Protein AF-A0A8T5IJT6-F1 (afdb_monomer_lite)

Sequence (203 aa):
MLFLGISLVFIASIDFVHLLAYQGINIFSGFDANLPTQLWIAARYLQALSFLVAPIFIIRELKPKLTSLIYFIITSFIFVSIFYLRIFPDAFIVDSGLTQFKIISEYIISIILIGSIVFLWEYKEKFDKIIFYLIISSIIFTIFAELAFTFYVSVFGLSNLVGHFFKIISFYLIYKAIIQIGLMNPYSLLSKKKIKRKKNGFN

pLDDT: mean 86.74, std 12.11, range [41.59, 98.31]

Secondary structure (DSSP, 8-state):
-HHHHHHHHHHHHHHHHHHHTSTTT--STT--THHHHHHHHHHHHHHHHHHHHTTHHHHSPP-HHHHHHHHHHHHHHHHIIIIIS--SPPSEETTTEE-HHHHHHHHHHHHHHHHHHHHHHHTGGGS-HHHHHHHHHHHHHHHHHHHHHHT--STTSHHHHHHHHHHHHHHHHHHHHHHIIIIIHHHHHHHHHHHHHHHHT--

Structure (mmCIF, N/CA/C/O backbone):
data_AF-A0A8T5IJT6-F1
#
_entry.id   AF-A0A8T5IJT6-F1
#
loop_
_atom_site.group_PDB
_atom_site.id
_atom_site.type_symbol
_atom_site.label_atom_id
_atom_site.label_alt_id
_atom_site.label_comp_id
_atom_site.label_asym_id
_atom_site.label_entity_id
_atom_site.label_seq_id
_atom_site.pdbx_PDB_ins_code
_atom_site.Cartn_x
_atom_site.Cartn_y
_atom_site.Cartn_z
_atom_site.occupancy
_atom_site.B_iso_or_equiv
_atom_site.auth_seq_id
_atom_site.auth_comp_id
_atom_site.auth_asym_id
_atom_site.auth_atom_id
_atom_site.pdbx_PDB_model_num
ATOM 1 N N . MET A 1 1 ? -11.507 -1.059 12.336 1.00 74.06 1 MET A N 1
ATOM 2 C CA . MET A 1 1 ? -10.981 -2.307 11.733 1.00 74.06 1 MET A CA 1
ATOM 3 C C . MET A 1 1 ? -11.674 -2.738 10.450 1.00 74.06 1 MET A C 1
ATOM 5 O O . MET A 1 1 ? -10.961 -3.111 9.534 1.00 74.06 1 MET A O 1
ATOM 9 N N . LEU A 1 2 ? -13.007 -2.677 10.332 1.00 87.00 2 LEU A N 1
ATOM 10 C CA . LEU A 1 2 ? -13.693 -3.124 9.107 1.00 87.00 2 LEU A CA 1
ATOM 11 C C . LEU A 1 2 ? -13.198 -2.413 7.831 1.00 87.00 2 LEU A C 1
ATOM 13 O O . LEU A 1 2 ? -13.003 -3.068 6.817 1.00 87.00 2 LEU A O 1
ATOM 17 N N . PHE A 1 3 ? -12.914 -1.107 7.906 1.00 91.38 3 PHE A N 1
ATOM 18 C CA . PHE A 1 3 ? -12.329 -0.342 6.797 1.00 91.38 3 PHE A CA 1
ATOM 19 C C . PHE A 1 3 ? -10.998 -0.939 6.316 1.00 91.38 3 PHE A C 1
ATOM 21 O O . PHE A 1 3 ? -10.859 -1.239 5.135 1.00 91.38 3 PHE A O 1
ATOM 28 N N . LEU A 1 4 ? -10.065 -1.185 7.246 1.00 88.75 4 LEU A N 1
ATOM 29 C CA . LEU A 1 4 ? -8.780 -1.820 6.946 1.00 88.75 4 LEU A CA 1
ATOM 30 C C . LEU A 1 4 ? -8.958 -3.238 6.392 1.00 88.75 4 LEU A C 1
ATOM 32 O O . LEU A 1 4 ? -8.251 -3.634 5.477 1.00 88.75 4 LEU A O 1
ATOM 36 N N . GLY A 1 5 ? -9.925 -3.998 6.913 1.00 89.31 5 GLY A N 1
ATOM 37 C CA . GLY A 1 5 ? -10.252 -5.321 6.382 1.00 89.31 5 GLY A CA 1
ATOM 38 C C . GLY A 1 5 ? -10.670 -5.267 4.912 1.00 89.31 5 GLY A C 1
ATOM 39 O O . GLY A 1 5 ? -10.129 -6.013 4.103 1.00 89.31 5 GLY A O 1
ATOM 40 N N . ILE A 1 6 ? -11.571 -4.344 4.555 1.00 94.00 6 ILE A N 1
ATOM 41 C CA . ILE A 1 6 ? -11.987 -4.128 3.161 1.00 94.00 6 ILE A CA 1
ATOM 42 C C . ILE A 1 6 ? -10.778 -3.730 2.313 1.00 94.00 6 ILE A C 1
ATOM 44 O O . ILE A 1 6 ? -10.517 -4.376 1.304 1.00 94.00 6 ILE A O 1
ATOM 48 N N . SER A 1 7 ? -10.006 -2.721 2.732 1.00 95.00 7 SER A N 1
ATOM 49 C CA . SER A 1 7 ? -8.858 -2.249 1.951 1.00 95.00 7 SER A CA 1
ATOM 50 C C . SER A 1 7 ? -7.828 -3.351 1.703 1.00 95.00 7 SER A C 1
ATOM 52 O O . SER A 1 7 ? -7.316 -3.475 0.594 1.00 95.00 7 SER A O 1
ATOM 54 N N . LEU A 1 8 ? -7.550 -4.182 2.714 1.00 92.56 8 LEU A N 1
ATOM 55 C CA . LEU A 1 8 ? -6.567 -5.262 2.629 1.00 92.56 8 LEU A CA 1
ATOM 56 C C . LEU A 1 8 ? -6.961 -6.345 1.624 1.00 92.56 8 LEU A C 1
ATOM 58 O O . LEU A 1 8 ? -6.070 -6.898 0.994 1.00 92.56 8 LEU A O 1
ATOM 62 N N . VAL A 1 9 ? -8.255 -6.616 1.416 1.00 95.19 9 VAL A N 1
ATOM 63 C CA . VAL A 1 9 ? -8.705 -7.557 0.372 1.00 95.19 9 VAL A CA 1
ATOM 64 C C . VAL A 1 9 ? -8.295 -7.064 -1.017 1.00 95.19 9 VAL A C 1
ATOM 66 O O . VAL A 1 9 ? -7.743 -7.826 -1.808 1.00 95.19 9 VAL A O 1
ATOM 69 N N . PHE A 1 10 ? -8.506 -5.780 -1.305 1.00 97.44 10 PHE A N 1
ATOM 70 C CA . PHE A 1 10 ? -8.143 -5.199 -2.598 1.00 97.44 10 PHE A CA 1
ATOM 71 C C . PHE A 1 10 ? -6.629 -5.068 -2.767 1.00 97.44 10 PHE A C 1
ATOM 73 O O . PHE A 1 10 ? -6.103 -5.412 -3.823 1.00 97.44 10 PHE A O 1
ATOM 80 N N . ILE A 1 11 ? -5.909 -4.657 -1.722 1.00 96.38 11 ILE A N 1
ATOM 81 C CA . ILE A 1 11 ? -4.439 -4.613 -1.736 1.00 96.38 11 ILE A CA 1
ATOM 82 C C . ILE A 1 11 ? -3.872 -6.015 -1.995 1.00 96.38 11 ILE A C 1
ATOM 84 O O . ILE A 1 11 ? -3.047 -6.179 -2.889 1.00 96.38 11 ILE A O 1
ATOM 88 N N . ALA A 1 12 ? -4.376 -7.033 -1.288 1.00 94.44 12 ALA A N 1
ATOM 89 C CA . ALA A 1 12 ? -3.967 -8.422 -1.477 1.00 94.44 12 ALA A CA 1
ATOM 90 C C . ALA A 1 12 ? -4.284 -8.939 -2.886 1.00 94.44 12 ALA A C 1
ATOM 92 O O . ALA A 1 12 ? -3.498 -9.703 -3.436 1.00 94.44 12 ALA A O 1
ATOM 93 N N . SER A 1 13 ? -5.391 -8.503 -3.499 1.00 96.94 13 SER A N 1
ATOM 94 C CA . SER A 1 13 ? -5.706 -8.866 -4.886 1.00 96.94 13 SER A CA 1
ATOM 95 C C . SER A 1 13 ? -4.670 -8.324 -5.879 1.00 96.94 13 SER A C 1
ATOM 97 O O . SER A 1 13 ? -4.249 -9.050 -6.775 1.00 96.94 13 SER A O 1
ATOM 99 N N . ILE A 1 14 ? -4.190 -7.090 -5.684 1.00 97.50 14 ILE A N 1
ATOM 100 C CA . ILE A 1 14 ? -3.138 -6.503 -6.525 1.00 97.50 14 ILE A CA 1
ATOM 101 C C . ILE A 1 14 ? -1.793 -7.181 -6.238 1.00 97.50 14 ILE A C 1
ATOM 103 O O . ILE A 1 14 ? -1.103 -7.553 -7.180 1.00 97.50 14 ILE A O 1
ATOM 107 N N . ASP A 1 15 ? -1.439 -7.399 -4.964 1.00 94.56 15 ASP A N 1
ATOM 108 C CA . ASP A 1 15 ? -0.218 -8.126 -4.572 1.00 94.56 15 ASP A CA 1
ATOM 109 C C . ASP A 1 15 ? -0.202 -9.560 -5.148 1.00 94.56 15 ASP A C 1
ATOM 111 O O . ASP A 1 15 ? 0.853 -10.063 -5.533 1.00 94.56 15 ASP A O 1
ATOM 115 N N . PHE A 1 16 ? -1.362 -10.217 -5.248 1.00 94.69 16 PHE A N 1
ATOM 116 C CA . PHE A 1 16 ? -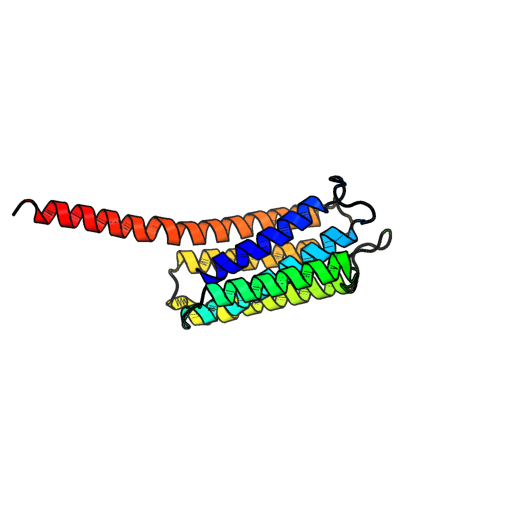1.483 -11.535 -5.871 1.00 94.69 16 PHE A CA 1
ATOM 117 C C . PHE A 1 16 ? -1.209 -11.477 -7.376 1.00 94.69 16 PHE A C 1
ATOM 119 O O . PHE A 1 16 ? -0.417 -12.265 -7.883 1.00 94.69 16 PHE A O 1
ATOM 126 N N . VAL A 1 17 ? -1.791 -10.515 -8.098 1.00 95.56 17 VAL A N 1
ATOM 127 C CA . VAL A 1 17 ? -1.500 -10.336 -9.531 1.00 95.56 17 VAL A CA 1
ATOM 128 C C . VAL A 1 17 ? -0.038 -9.930 -9.752 1.00 95.56 17 VAL A C 1
ATOM 130 O O . VAL A 1 17 ? 0.594 -10.426 -10.680 1.00 95.56 17 VAL A O 1
ATOM 133 N N . HIS A 1 18 ? 0.529 -9.099 -8.873 1.00 93.31 18 HIS A N 1
ATOM 134 C CA . HIS A 1 18 ? 1.955 -8.765 -8.857 1.00 93.31 18 HIS A CA 1
ATOM 135 C C . HIS A 1 18 ? 2.830 -10.018 -8.746 1.00 93.31 18 HIS A C 1
ATOM 137 O O . HIS A 1 18 ? 3.780 -10.155 -9.513 1.00 93.31 18 HIS A O 1
ATOM 143 N N . LEU A 1 19 ? 2.495 -10.942 -7.835 1.00 91.19 19 LEU A N 1
ATOM 144 C CA . LEU A 1 19 ? 3.197 -12.218 -7.701 1.00 91.19 19 LEU A CA 1
ATOM 145 C C . LEU A 1 19 ? 3.158 -12.993 -9.023 1.00 91.19 19 LEU A C 1
ATOM 147 O O . LEU A 1 19 ? 4.203 -13.412 -9.500 1.00 91.19 19 LEU A O 1
ATOM 151 N N . LEU A 1 20 ? 1.979 -13.138 -9.641 1.00 91.38 20 LEU A N 1
ATOM 152 C CA . LEU A 1 20 ? 1.822 -13.846 -10.921 1.00 91.38 20 LEU A CA 1
ATOM 153 C C . LEU A 1 20 ? 2.581 -13.176 -12.079 1.00 91.38 20 LEU A C 1
ATOM 155 O O . LEU A 1 20 ? 2.971 -13.849 -13.032 1.00 91.38 20 LEU A O 1
ATOM 159 N N . ALA A 1 21 ? 2.787 -11.861 -11.995 1.00 89.94 21 ALA A N 1
ATOM 160 C CA . ALA A 1 21 ? 3.558 -11.074 -12.950 1.00 89.94 21 ALA A CA 1
ATOM 161 C C . ALA A 1 21 ? 5.072 -11.087 -12.694 1.00 89.94 21 ALA A C 1
ATOM 163 O O . ALA A 1 21 ? 5.819 -10.512 -13.484 1.00 89.94 21 ALA A O 1
ATOM 164 N N . TYR A 1 22 ? 5.543 -11.712 -11.612 1.00 85.44 22 TYR A N 1
ATOM 165 C CA . TYR A 1 22 ? 6.963 -11.741 -11.287 1.00 85.44 22 TYR A CA 1
ATOM 166 C C . TYR A 1 22 ? 7.769 -12.517 -12.339 1.00 85.44 22 TYR A C 1
ATOM 168 O O . TYR A 1 22 ? 7.334 -13.556 -12.852 1.00 85.44 22 TYR A O 1
ATOM 176 N N . GLN A 1 23 ? 8.971 -12.021 -12.644 1.00 77.50 23 GLN A N 1
ATOM 177 C CA . GLN A 1 23 ? 9.866 -12.670 -13.601 1.00 77.50 23 GLN A CA 1
ATOM 178 C C . GLN A 1 23 ? 10.187 -14.103 -13.155 1.00 77.50 23 GLN A C 1
ATOM 180 O O . GLN A 1 23 ? 10.582 -14.339 -12.015 1.00 77.50 23 GLN A O 1
ATOM 185 N N . GLY A 1 24 ? 10.012 -15.062 -14.066 1.00 77.88 24 GLY A N 1
ATOM 186 C CA . GLY A 1 24 ? 10.212 -16.490 -13.806 1.00 77.88 24 GLY A CA 1
ATOM 187 C C . GLY A 1 24 ? 8.921 -17.303 -13.685 1.00 77.88 24 GLY A C 1
ATOM 188 O O . GLY A 1 24 ? 8.965 -18.506 -13.920 1.00 77.88 24 GLY A O 1
ATOM 189 N N . ILE A 1 25 ? 7.769 -16.676 -13.403 1.00 82.56 25 ILE A N 1
ATOM 190 C CA . ILE A 1 25 ? 6.466 -17.372 -13.428 1.00 82.56 25 ILE A CA 1
ATOM 191 C C . ILE A 1 25 ? 5.886 -17.416 -14.855 1.00 82.56 25 ILE A C 1
ATOM 193 O O . ILE A 1 25 ? 5.220 -18.380 -15.222 1.00 82.56 25 ILE A O 1
ATOM 197 N N . ASN A 1 26 ? 6.193 -16.409 -15.686 1.00 78.88 26 ASN A N 1
ATOM 198 C CA . ASN A 1 26 ? 5.8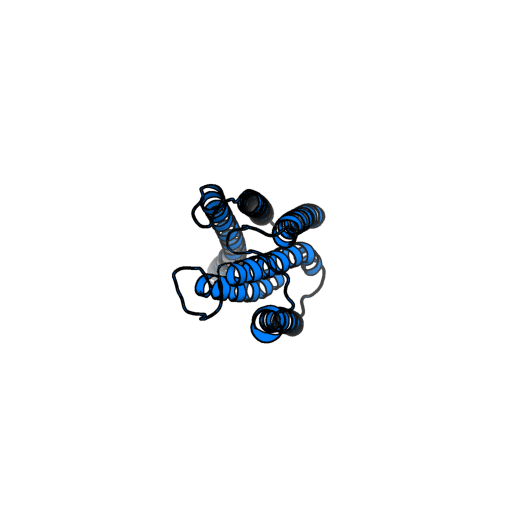76 -16.349 -17.124 1.00 78.88 26 ASN A CA 1
ATOM 199 C C . ASN A 1 26 ? 4.382 -16.530 -17.484 1.00 78.88 26 ASN A C 1
ATOM 201 O O . ASN A 1 26 ? 4.061 -17.043 -18.553 1.00 78.88 26 ASN A O 1
ATOM 205 N N . ILE A 1 27 ? 3.460 -16.079 -16.623 1.00 88.44 27 ILE A N 1
ATOM 206 C CA . ILE A 1 27 ? 2.008 -16.112 -16.902 1.00 88.44 27 ILE A CA 1
ATOM 207 C C . ILE A 1 27 ? 1.592 -15.029 -17.907 1.00 88.44 27 ILE A C 1
ATOM 209 O O . ILE A 1 27 ? 0.743 -15.273 -18.762 1.00 88.44 27 ILE A O 1
ATOM 213 N N . PHE A 1 28 ? 2.177 -13.832 -17.815 1.00 86.69 28 PHE A N 1
ATOM 214 C CA . PHE A 1 28 ? 1.847 -12.707 -18.692 1.00 86.69 28 PHE A CA 1
ATOM 215 C C . PHE A 1 28 ? 2.898 -12.564 -19.798 1.00 86.69 28 PHE A C 1
ATOM 217 O O . PHE A 1 28 ? 4.009 -12.096 -19.560 1.00 86.69 28 PHE A O 1
ATOM 224 N N . SER A 1 29 ? 2.549 -12.964 -21.022 1.00 78.75 29 SER A N 1
ATOM 225 C CA . SER A 1 29 ? 3.422 -12.846 -22.194 1.00 78.75 29 SER A CA 1
ATOM 226 C C . SER A 1 29 ? 3.525 -11.399 -22.685 1.00 78.75 29 SER A C 1
ATOM 228 O O . SER A 1 29 ? 2.509 -10.714 -22.799 1.00 78.75 29 SER A O 1
ATOM 230 N N . GLY A 1 30 ? 4.732 -10.957 -23.047 1.00 77.81 30 GLY A N 1
ATOM 231 C CA . GLY A 1 30 ? 4.972 -9.609 -23.582 1.00 77.81 30 GLY A CA 1
ATOM 232 C C . GLY A 1 30 ? 5.148 -8.521 -22.519 1.00 77.81 30 GLY A C 1
ATOM 233 O O . GLY A 1 30 ? 5.152 -7.343 -22.864 1.00 77.81 30 GLY A O 1
ATOM 234 N N . PHE A 1 31 ? 5.300 -8.911 -21.252 1.00 80.50 31 PHE A N 1
ATOM 235 C CA . PHE A 1 31 ? 5.640 -8.021 -20.147 1.00 80.50 31 PHE A CA 1
ATOM 236 C C . PHE A 1 31 ? 6.985 -8.426 -19.538 1.00 80.50 31 PHE A C 1
ATOM 238 O O . PHE A 1 31 ? 7.302 -9.611 -19.439 1.00 80.50 31 PHE A O 1
ATOM 245 N N . ASP A 1 32 ? 7.775 -7.435 -19.143 1.00 85.25 32 ASP A N 1
ATOM 246 C CA . ASP A 1 32 ? 9.067 -7.596 -18.479 1.00 85.25 32 ASP A CA 1
ATOM 247 C C . ASP A 1 32 ? 8.949 -7.288 -16.968 1.00 85.25 32 ASP A C 1
ATOM 249 O O . ASP A 1 32 ? 7.863 -7.348 -16.387 1.00 85.25 32 ASP A O 1
ATOM 253 N N . ALA A 1 33 ? 10.064 -6.958 -16.303 1.00 87.69 33 ALA A N 1
ATOM 254 C CA . ALA A 1 33 ? 10.078 -6.574 -14.886 1.00 87.69 33 ALA A CA 1
ATOM 255 C C . ALA A 1 33 ? 9.286 -5.286 -14.577 1.00 87.69 33 ALA A C 1
ATOM 257 O O . ALA A 1 33 ? 9.023 -5.003 -13.405 1.00 87.69 33 ALA A O 1
ATOM 258 N N . ASN A 1 34 ? 8.876 -4.508 -15.580 1.00 92.06 34 ASN A N 1
ATOM 259 C CA . ASN A 1 34 ? 8.089 -3.298 -15.385 1.00 92.06 34 ASN A CA 1
ATOM 260 C C . ASN A 1 34 ? 6.697 -3.613 -14.830 1.00 92.06 34 ASN A C 1
ATOM 262 O O . ASN A 1 34 ? 6.296 -3.015 -13.835 1.00 92.06 34 ASN A O 1
ATOM 266 N N . LEU A 1 35 ? 5.998 -4.614 -15.378 1.00 93.62 35 LEU A N 1
ATOM 267 C CA . LEU A 1 35 ? 4.640 -4.972 -14.946 1.00 93.62 35 LEU A CA 1
ATOM 268 C C . LEU A 1 35 ? 4.536 -5.283 -13.439 1.00 93.62 35 LEU A C 1
ATOM 270 O O . LEU A 1 35 ? 3.728 -4.640 -12.756 1.00 93.62 35 LEU A O 1
ATOM 274 N N . PRO A 1 36 ? 5.324 -6.219 -12.867 1.00 92.75 36 PRO A N 1
ATOM 275 C CA . PRO A 1 36 ? 5.274 -6.459 -11.431 1.00 92.75 36 PRO A CA 1
ATOM 276 C C . PRO A 1 36 ? 5.673 -5.200 -10.648 1.00 92.75 36 PRO A C 1
ATOM 278 O O . PRO A 1 36 ? 5.071 -4.917 -9.614 1.00 92.75 36 PRO A O 1
ATOM 281 N N . THR A 1 37 ? 6.607 -4.384 -11.139 1.00 92.00 37 THR A N 1
ATOM 282 C CA . THR A 1 37 ? 7.033 -3.156 -10.445 1.00 92.00 37 THR A CA 1
ATOM 283 C C . THR A 1 37 ? 5.940 -2.070 -10.436 1.00 92.00 37 THR A C 1
ATOM 285 O O . THR A 1 37 ? 5.754 -1.387 -9.424 1.00 92.00 37 THR A O 1
ATOM 288 N N . GLN A 1 38 ? 5.151 -1.944 -11.506 1.00 96.06 38 GLN A N 1
ATOM 289 C CA . GLN A 1 38 ? 3.988 -1.049 -11.575 1.00 96.06 38 GLN A CA 1
ATOM 290 C C . GLN A 1 38 ? 2.877 -1.499 -10.619 1.00 96.06 38 GLN A C 1
ATOM 292 O O . GLN A 1 38 ? 2.379 -0.704 -9.817 1.00 96.06 38 GLN A O 1
ATOM 297 N N . LEU A 1 39 ? 2.536 -2.794 -10.645 1.00 96.31 39 LEU A N 1
ATOM 298 C CA . LEU A 1 39 ? 1.549 -3.389 -9.737 1.00 96.31 39 LEU A CA 1
ATOM 299 C C . LEU A 1 39 ? 1.963 -3.230 -8.271 1.00 96.31 39 LEU A C 1
ATOM 301 O O . LEU A 1 39 ? 1.121 -2.938 -7.421 1.00 96.31 39 LEU A O 1
ATOM 305 N N . TRP A 1 40 ? 3.263 -3.356 -7.983 1.00 94.56 40 TRP A N 1
ATOM 306 C CA . TRP A 1 40 ? 3.814 -3.088 -6.661 1.00 94.56 40 TRP A CA 1
ATOM 307 C C . TRP A 1 40 ? 3.497 -1.663 -6.215 1.00 94.56 40 TRP A C 1
ATOM 309 O O . TRP A 1 40 ? 2.856 -1.480 -5.181 1.00 94.56 40 TRP A O 1
ATOM 319 N N . ILE A 1 41 ? 3.898 -0.652 -6.994 1.00 96.50 41 ILE A N 1
ATOM 320 C CA . ILE A 1 41 ? 3.671 0.755 -6.635 1.00 96.50 41 ILE A CA 1
ATOM 321 C C . ILE A 1 41 ? 2.186 1.051 -6.442 1.00 96.50 41 ILE A C 1
ATOM 323 O O . ILE A 1 41 ? 1.815 1.691 -5.457 1.00 96.50 41 ILE A O 1
ATOM 327 N N . ALA A 1 42 ? 1.327 0.529 -7.317 1.00 97.56 42 ALA A N 1
ATOM 328 C CA . ALA A 1 42 ? -0.112 0.698 -7.185 1.00 97.56 42 ALA A CA 1
ATOM 329 C C . ALA A 1 42 ? -0.653 0.106 -5.868 1.00 97.56 42 ALA A C 1
ATOM 331 O O . ALA A 1 42 ? -1.396 0.777 -5.145 1.00 97.56 42 ALA A O 1
ATOM 332 N N . ALA A 1 43 ? -0.238 -1.115 -5.510 1.00 96.62 43 ALA A N 1
ATOM 333 C CA . ALA A 1 43 ? -0.621 -1.749 -4.249 1.00 96.62 43 ALA A CA 1
ATOM 334 C C . ALA A 1 43 ? -0.125 -0.956 -3.029 1.00 96.62 43 ALA A C 1
ATOM 336 O O . ALA A 1 43 ? -0.875 -0.770 -2.066 1.00 96.62 43 ALA A O 1
ATOM 337 N N . ARG A 1 44 ? 1.117 -0.455 -3.067 1.00 95.94 44 ARG A N 1
ATOM 338 C CA . ARG A 1 44 ? 1.711 0.312 -1.962 1.00 95.94 44 ARG A CA 1
ATOM 339 C C . ARG A 1 44 ? 1.025 1.663 -1.758 1.00 95.94 44 ARG A C 1
ATOM 341 O O . ARG A 1 44 ? 0.723 2.008 -0.617 1.00 95.94 44 ARG A O 1
ATOM 348 N N . TYR A 1 45 ? 0.699 2.393 -2.827 1.00 97.75 45 TYR A N 1
ATOM 349 C CA . TYR A 1 45 ? -0.093 3.624 -2.722 1.00 97.75 45 TYR A CA 1
ATOM 350 C C . TYR A 1 45 ? -1.470 3.361 -2.123 1.00 97.75 45 TYR A C 1
ATOM 352 O O . TYR A 1 45 ? -1.886 4.065 -1.199 1.00 97.75 45 TYR A O 1
ATOM 360 N N . LEU A 1 46 ? -2.162 2.324 -2.608 1.00 97.50 46 LEU A N 1
ATOM 361 C CA . LEU A 1 46 ? -3.464 1.944 -2.074 1.00 97.50 46 LEU A CA 1
ATOM 362 C C . LEU A 1 46 ? -3.363 1.608 -0.580 1.00 97.50 46 LEU A C 1
ATOM 364 O O . LEU A 1 46 ? -4.204 2.048 0.203 1.00 97.50 46 LEU A O 1
ATOM 368 N N . GLN A 1 47 ? -2.312 0.896 -0.162 1.00 95.88 47 GLN A N 1
ATOM 369 C CA . GLN A 1 47 ? -2.052 0.586 1.243 1.00 95.88 47 GLN A CA 1
ATOM 370 C C . GLN A 1 47 ? -1.769 1.834 2.083 1.00 95.88 47 GLN A C 1
ATOM 372 O O . GLN A 1 47 ? -2.413 2.020 3.116 1.00 95.88 47 GLN A O 1
ATOM 377 N N . ALA A 1 48 ? -0.847 2.695 1.655 1.00 96.62 48 ALA A N 1
ATOM 378 C CA . ALA A 1 48 ? -0.449 3.879 2.409 1.00 96.62 48 ALA A CA 1
ATOM 379 C C . ALA A 1 48 ? -1.614 4.860 2.587 1.00 96.62 48 ALA A C 1
ATOM 381 O O . ALA A 1 48 ? -1.877 5.313 3.700 1.00 96.62 48 ALA A O 1
ATOM 382 N N . LEU A 1 49 ? -2.386 5.111 1.526 1.00 97.19 49 LEU A N 1
ATOM 383 C CA . LEU A 1 49 ? -3.587 5.946 1.601 1.00 97.19 49 LEU A CA 1
ATOM 384 C C . LEU A 1 49 ? -4.668 5.317 2.488 1.00 97.19 49 LEU A C 1
ATOM 386 O O . LEU A 1 49 ? -5.332 6.022 3.245 1.00 97.19 49 LEU A O 1
ATOM 390 N N . SER A 1 50 ? -4.823 3.990 2.450 1.00 95.50 50 SER A N 1
ATOM 391 C CA . SER A 1 50 ? -5.749 3.290 3.348 1.00 95.50 50 SER A CA 1
ATOM 392 C C . SER A 1 50 ? -5.333 3.458 4.810 1.00 95.50 50 SER A C 1
ATOM 394 O O . SER A 1 50 ? -6.170 3.756 5.655 1.00 95.50 50 SER A O 1
ATOM 396 N N . PHE A 1 51 ? -4.046 3.326 5.132 1.00 93.06 51 PHE A N 1
ATOM 397 C CA . PHE A 1 51 ? -3.557 3.560 6.493 1.00 93.06 51 PHE A CA 1
ATOM 398 C C . PHE A 1 51 ? -3.734 5.012 6.940 1.00 93.06 51 PHE A C 1
ATOM 400 O O . PHE A 1 51 ? -4.137 5.231 8.081 1.00 93.06 51 PHE A O 1
ATOM 407 N N . LEU A 1 52 ? -3.550 5.982 6.042 1.00 95.38 52 LEU A N 1
ATOM 408 C CA . LEU A 1 52 ? -3.771 7.396 6.342 1.00 95.38 52 LEU A CA 1
ATOM 409 C C . LEU A 1 52 ? -5.247 7.704 6.624 1.00 95.38 52 LEU A C 1
ATOM 411 O O . LEU A 1 52 ? -5.566 8.469 7.528 1.00 95.38 52 LEU A O 1
ATOM 415 N N . VAL A 1 53 ? -6.164 7.106 5.863 1.00 93.69 53 VAL A N 1
ATOM 416 C CA . VAL A 1 53 ? -7.610 7.355 5.983 1.00 93.69 53 VAL A CA 1
ATOM 417 C C . VAL A 1 53 ? -8.247 6.554 7.126 1.00 93.69 53 VAL A C 1
ATOM 419 O O . VAL A 1 53 ? -9.269 6.964 7.681 1.00 93.69 53 VAL A O 1
ATOM 422 N N . ALA A 1 54 ? -7.653 5.426 7.523 1.00 91.06 54 ALA A N 1
ATOM 423 C CA . ALA A 1 54 ? -8.218 4.519 8.520 1.00 91.06 54 ALA A CA 1
ATOM 424 C C . ALA A 1 54 ? -8.649 5.177 9.848 1.00 91.06 54 ALA A C 1
ATOM 426 O O . ALA A 1 54 ? -9.720 4.803 10.343 1.00 91.06 54 ALA A O 1
ATOM 427 N N . PRO A 1 55 ? -7.916 6.154 10.422 1.00 88.69 55 PRO A N 1
ATOM 428 C CA . PRO A 1 55 ? -8.312 6.775 11.681 1.00 88.69 55 PRO A CA 1
ATOM 429 C C . PRO A 1 55 ? -9.623 7.570 11.600 1.00 88.69 55 PRO A C 1
ATOM 431 O O . PRO A 1 55 ? -10.355 7.652 12.585 1.00 88.69 55 PRO A O 1
ATOM 434 N N . ILE A 1 56 ? -10.001 8.076 10.419 1.00 89.50 56 ILE A N 1
ATOM 435 C CA . ILE A 1 56 ? -11.266 8.809 10.217 1.00 89.50 56 ILE A CA 1
ATOM 436 C C . ILE A 1 56 ? -12.472 7.918 10.550 1.00 89.50 56 ILE A C 1
ATOM 438 O O . ILE A 1 56 ? -13.447 8.358 11.167 1.00 89.50 56 ILE A O 1
ATOM 442 N N . PHE A 1 57 ? -12.386 6.636 10.194 1.00 88.19 57 PHE A N 1
ATOM 443 C CA . PHE A 1 57 ? -13.432 5.638 10.427 1.00 88.19 57 PHE A CA 1
ATOM 444 C C . PHE A 1 57 ? -13.422 5.052 11.848 1.00 88.19 57 PHE A C 1
ATOM 446 O O . PHE A 1 57 ? -14.130 4.085 12.122 1.00 88.19 57 PHE A O 1
ATOM 453 N N . ILE A 1 58 ? -12.628 5.622 12.762 1.00 81.62 58 ILE A N 1
ATOM 454 C CA . ILE A 1 58 ? -12.775 5.396 14.208 1.00 81.62 58 ILE A CA 1
ATOM 455 C C . ILE A 1 58 ? -13.940 6.230 14.749 1.00 81.62 58 ILE A C 1
ATOM 457 O O . ILE A 1 58 ? -14.641 5.794 15.657 1.00 81.62 58 ILE A O 1
ATOM 461 N N . ILE A 1 59 ? -14.133 7.438 14.208 1.00 81.38 59 ILE A N 1
ATOM 462 C CA . ILE A 1 59 ? -15.192 8.363 14.637 1.00 81.38 59 ILE A CA 1
ATOM 463 C C . ILE A 1 59 ? -16.410 8.259 13.731 1.00 81.38 59 ILE A C 1
ATOM 465 O O . ILE A 1 59 ? -17.540 8.325 14.205 1.00 81.38 59 ILE A O 1
ATOM 469 N N . ARG A 1 60 ? -16.188 8.137 12.421 1.00 85.62 60 ARG A N 1
ATOM 470 C CA . ARG A 1 60 ? -17.273 8.093 11.446 1.00 85.62 60 ARG A CA 1
ATOM 471 C C . ARG A 1 60 ? -17.772 6.675 11.240 1.00 85.62 60 ARG A C 1
ATOM 473 O O . ARG A 1 60 ? -16.985 5.735 11.146 1.00 85.62 60 ARG A O 1
ATOM 480 N N . GLU A 1 61 ? -19.082 6.549 11.069 1.00 87.38 61 GLU A N 1
ATOM 481 C CA . GLU A 1 61 ? -19.685 5.293 10.645 1.00 87.38 61 GLU A CA 1
ATOM 482 C C . GLU A 1 61 ? -19.198 4.910 9.245 1.00 87.38 61 GLU A C 1
ATOM 484 O O . GLU A 1 61 ? -19.272 5.681 8.283 1.00 87.38 61 GLU A O 1
ATOM 489 N N . LEU A 1 62 ? -18.693 3.687 9.134 1.00 92.31 62 LEU A N 1
ATOM 490 C CA . LEU A 1 62 ? -18.292 3.109 7.864 1.00 92.31 62 LEU A CA 1
ATOM 491 C C . LEU A 1 62 ? -19.526 2.571 7.136 1.00 92.31 62 LEU A C 1
ATOM 493 O O . LEU A 1 62 ? -20.293 1.809 7.716 1.00 92.31 62 LEU A O 1
ATOM 497 N N . LYS A 1 63 ? -19.667 2.884 5.844 1.00 94.69 63 LYS A N 1
ATOM 498 C CA . LYS A 1 63 ? -20.668 2.278 4.951 1.00 94.69 63 LYS A CA 1
ATOM 499 C C . LYS A 1 63 ? -20.010 1.164 4.124 1.00 94.69 63 LYS A C 1
ATOM 501 O O . LYS A 1 63 ? -19.466 1.465 3.062 1.00 94.69 63 LYS A O 1
ATOM 506 N N . PRO A 1 64 ? -20.066 -0.121 4.534 1.00 93.75 64 PRO A N 1
ATOM 507 C CA . PRO A 1 64 ? -19.199 -1.162 3.970 1.00 93.75 64 PRO A CA 1
ATOM 508 C C . PRO A 1 64 ? -19.418 -1.394 2.474 1.00 93.75 64 PRO A C 1
ATOM 510 O O . PRO A 1 64 ? -18.453 -1.581 1.736 1.00 93.75 64 PRO A O 1
ATOM 513 N N . LYS A 1 65 ? -20.677 -1.327 2.013 1.00 95.56 65 LYS A N 1
ATOM 514 C CA . LYS A 1 65 ? -21.034 -1.472 0.592 1.00 95.56 65 LYS A CA 1
ATOM 515 C C . LYS A 1 65 ? -20.420 -0.363 -0.263 1.00 95.56 65 LYS A C 1
ATOM 517 O O . LYS A 1 65 ? -19.805 -0.652 -1.281 1.00 95.56 65 LYS A O 1
ATOM 522 N N . LEU A 1 66 ? -20.550 0.890 0.179 1.00 95.88 66 LEU A N 1
ATOM 523 C CA . LEU A 1 66 ? -20.001 2.041 -0.538 1.00 95.88 66 LEU A CA 1
ATOM 524 C C . LEU A 1 66 ? -18.471 2.009 -0.539 1.00 95.88 66 LEU A C 1
ATOM 526 O O . LEU A 1 66 ? -17.862 2.192 -1.584 1.00 95.88 66 LEU A O 1
ATOM 530 N N . THR A 1 67 ? -17.849 1.724 0.607 1.00 96.12 67 THR A N 1
ATOM 531 C CA . THR A 1 67 ? -16.391 1.580 0.696 1.00 96.12 67 THR A CA 1
ATOM 532 C C . THR A 1 67 ? -15.891 0.487 -0.243 1.00 96.12 67 THR A C 1
ATOM 534 O O . THR A 1 67 ? -14.978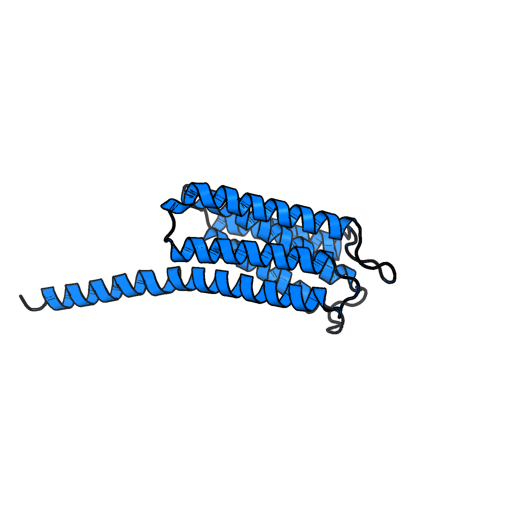 0.735 -1.020 1.00 96.12 67 THR A O 1
ATOM 537 N N . SER A 1 68 ? -16.519 -0.691 -0.237 1.00 96.94 68 SER A N 1
ATOM 538 C CA . SER A 1 68 ? -16.130 -1.796 -1.124 1.00 96.94 68 SER A CA 1
ATOM 539 C C . SER A 1 68 ? -16.295 -1.434 -2.602 1.00 96.94 68 SER A C 1
ATOM 541 O O . SER A 1 68 ? -15.426 -1.764 -3.400 1.00 96.94 68 SER A O 1
ATOM 543 N N . LEU A 1 69 ? -17.363 -0.712 -2.964 1.00 97.88 69 LEU A N 1
ATOM 544 C CA . LEU A 1 69 ? -17.573 -0.223 -4.328 1.00 97.88 69 LEU A CA 1
ATOM 545 C C . LEU A 1 69 ? -16.482 0.769 -4.757 1.00 97.88 69 LEU A C 1
ATOM 547 O O . LEU A 1 69 ? -15.966 0.660 -5.863 1.00 97.88 69 LEU A O 1
ATOM 551 N N . ILE A 1 70 ? -16.096 1.701 -3.880 1.00 97.75 70 ILE A N 1
ATOM 552 C CA . ILE A 1 70 ? -15.016 2.660 -4.154 1.00 97.75 70 ILE A CA 1
ATOM 553 C C . ILE A 1 70 ? -13.696 1.925 -4.404 1.00 97.75 70 ILE A C 1
ATOM 555 O O . ILE A 1 70 ? -13.046 2.177 -5.415 1.00 97.75 70 ILE A O 1
ATOM 559 N N . TYR A 1 71 ? -13.317 0.986 -3.530 1.00 98.00 71 TYR A N 1
ATOM 560 C CA . TYR A 1 71 ? -12.101 0.194 -3.737 1.00 98.00 71 TYR A CA 1
ATOM 561 C C . TYR A 1 71 ? -12.173 -0.644 -5.016 1.00 98.00 71 TYR A C 1
ATOM 563 O O . TYR A 1 71 ? -11.196 -0.693 -5.753 1.00 98.00 71 TYR A O 1
ATOM 571 N N . PHE A 1 72 ? -13.327 -1.239 -5.328 1.00 98.12 72 PHE A N 1
ATOM 572 C CA . PHE A 1 72 ? -13.515 -1.984 -6.571 1.00 98.12 72 PHE A CA 1
ATOM 573 C C . PHE A 1 72 ? -13.295 -1.110 -7.810 1.00 98.12 72 PHE A C 1
ATOM 575 O O . PHE A 1 72 ? -12.582 -1.521 -8.724 1.00 98.12 72 PHE A O 1
ATOM 582 N N . ILE A 1 73 ? -13.852 0.105 -7.829 1.00 98.31 73 ILE A N 1
ATOM 583 C CA . ILE A 1 73 ? -13.664 1.061 -8.929 1.00 98.31 73 ILE A CA 1
ATOM 584 C C . ILE A 1 73 ? -12.188 1.457 -9.047 1.00 98.31 73 ILE A C 1
ATOM 586 O O . ILE A 1 73 ? -11.632 1.396 -10.142 1.00 98.31 73 ILE A O 1
ATOM 590 N N . ILE A 1 74 ? -11.537 1.809 -7.933 1.00 98.06 74 ILE A N 1
ATOM 591 C CA . ILE A 1 74 ? -10.121 2.207 -7.916 1.00 98.06 74 ILE A CA 1
ATOM 592 C C . ILE A 1 74 ? -9.228 1.064 -8.409 1.00 98.06 74 ILE A C 1
ATOM 594 O O . ILE A 1 74 ? -8.406 1.267 -9.297 1.00 98.06 74 ILE A O 1
ATOM 598 N N . THR A 1 75 ? -9.398 -0.146 -7.877 1.00 97.62 75 THR A N 1
ATOM 599 C CA . THR A 1 75 ? -8.606 -1.316 -8.276 1.00 97.62 75 THR A CA 1
ATOM 600 C C . THR A 1 75 ? -8.851 -1.694 -9.737 1.00 97.62 75 THR A C 1
ATOM 602 O O . THR A 1 75 ? -7.899 -1.996 -10.453 1.00 97.62 75 THR A O 1
ATOM 605 N N . SER A 1 76 ? -10.094 -1.609 -10.220 1.00 97.75 76 SER A N 1
ATOM 606 C CA . SER A 1 76 ? -10.404 -1.835 -11.638 1.00 97.75 76 SER A CA 1
ATOM 607 C C . SER A 1 76 ? -9.716 -0.804 -12.530 1.00 97.75 76 SER A C 1
ATOM 609 O O . SER A 1 76 ? -9.115 -1.168 -13.537 1.00 97.75 76 SER A O 1
ATOM 611 N N . PHE A 1 77 ? -9.738 0.473 -12.140 1.00 97.62 77 PHE A N 1
ATOM 612 C CA . PHE A 1 77 ? -9.036 1.535 -12.858 1.00 97.62 77 PHE A CA 1
ATOM 613 C C . PHE A 1 77 ? -7.516 1.319 -12.868 1.00 97.62 77 PHE A C 1
ATOM 615 O O . PHE A 1 77 ? -6.885 1.484 -13.910 1.00 97.62 77 PHE A O 1
ATOM 622 N N . ILE A 1 78 ? -6.928 0.871 -11.753 1.00 97.56 78 ILE A N 1
ATOM 623 C CA . ILE A 1 78 ? -5.510 0.490 -11.685 1.00 97.56 78 ILE A CA 1
ATOM 624 C C . ILE A 1 78 ? -5.208 -0.612 -12.708 1.00 97.56 78 ILE A C 1
ATOM 626 O O . ILE A 1 78 ? -4.304 -0.450 -13.523 1.00 97.56 78 ILE A O 1
ATOM 630 N N . PHE A 1 79 ? -5.987 -1.695 -12.741 1.00 97.25 79 PHE A N 1
ATOM 631 C CA . PHE A 1 79 ? -5.747 -2.773 -13.702 1.00 97.25 79 PHE A CA 1
ATOM 632 C C . PHE A 1 79 ? -5.928 -2.326 -15.154 1.00 97.25 79 PHE A C 1
ATOM 634 O O . PHE A 1 79 ? -5.084 -2.633 -15.992 1.00 97.25 79 PHE A O 1
ATOM 641 N N . VAL A 1 80 ? -6.978 -1.560 -15.456 1.00 96.94 80 VAL A N 1
ATOM 642 C CA . VAL A 1 80 ? -7.206 -1.024 -16.805 1.00 96.94 80 VAL A CA 1
ATOM 643 C C . VAL A 1 80 ? -6.069 -0.089 -17.227 1.00 96.94 80 VAL A C 1
ATOM 645 O O . VAL A 1 80 ? -5.610 -0.173 -18.365 1.00 96.94 80 VAL A O 1
ATOM 648 N N . SER A 1 81 ? -5.577 0.763 -16.323 1.00 96.81 81 SER A N 1
ATOM 649 C CA . SER A 1 81 ? -4.491 1.706 -16.625 1.00 96.81 81 SER A CA 1
ATOM 650 C C . SER A 1 81 ? -3.150 1.019 -16.900 1.00 96.81 81 SER A C 1
ATOM 652 O O . SER A 1 81 ? -2.426 1.468 -17.788 1.00 96.81 81 SER A O 1
ATOM 654 N N . ILE A 1 82 ? -2.850 -0.082 -16.200 1.00 95.12 82 ILE A N 1
ATOM 655 C CA . ILE A 1 82 ? -1.617 -0.868 -16.366 1.00 95.12 82 ILE A CA 1
ATOM 656 C C . ILE A 1 82 ? -1.705 -1.800 -17.585 1.00 95.12 82 ILE A C 1
ATOM 658 O O . ILE A 1 82 ? -0.864 -1.734 -18.476 1.00 95.12 82 ILE A O 1
ATOM 662 N N . PHE A 1 83 ? -2.725 -2.662 -17.657 1.00 93.75 83 PHE A N 1
ATOM 663 C CA . PHE A 1 83 ? -2.770 -3.737 -18.656 1.00 93.75 83 PHE A CA 1
ATOM 664 C C . PHE A 1 83 ? -3.269 -3.283 -20.029 1.00 93.75 83 PHE A C 1
ATOM 666 O O . PHE A 1 83 ? -2.738 -3.724 -21.049 1.00 93.75 83 PHE A O 1
ATOM 673 N N . TYR A 1 84 ? -4.309 -2.444 -20.062 1.00 92.31 84 TYR A N 1
ATOM 674 C CA . TYR A 1 84 ? -5.018 -2.119 -21.301 1.00 92.31 84 TYR A CA 1
ATOM 675 C C . TYR A 1 84 ? -4.604 -0.761 -21.866 1.00 92.31 84 TYR A C 1
ATOM 677 O O . TYR A 1 84 ? -4.163 -0.678 -23.008 1.00 92.31 84 TYR A O 1
ATOM 685 N N . LEU A 1 85 ? -4.711 0.300 -21.062 1.00 93.25 85 LEU A N 1
ATOM 686 C CA . LEU A 1 85 ? -4.410 1.660 -21.516 1.00 93.25 85 LEU A CA 1
ATOM 687 C C . LEU A 1 85 ? -2.906 1.943 -21.587 1.00 93.25 85 LEU A C 1
ATOM 689 O O . LEU A 1 85 ? -2.506 2.820 -22.344 1.00 93.25 85 LEU A O 1
ATOM 693 N N . ARG A 1 86 ? -2.088 1.229 -20.798 1.00 90.62 86 ARG A N 1
ATOM 694 C CA . ARG A 1 86 ? -0.629 1.423 -20.690 1.00 90.62 86 ARG A CA 1
ATOM 695 C C . ARG A 1 86 ? -0.230 2.882 -20.418 1.00 90.62 86 ARG A C 1
ATOM 697 O O . ARG A 1 86 ? 0.781 3.364 -20.912 1.00 90.62 86 ARG A O 1
ATOM 704 N N . ILE A 1 87 ? -1.049 3.585 -19.633 1.00 94.19 87 ILE A N 1
ATOM 705 C CA . ILE A 1 87 ? -0.806 4.978 -19.215 1.00 94.19 87 ILE A CA 1
ATOM 706 C C . ILE A 1 87 ? -0.071 5.063 -17.875 1.00 94.19 87 ILE A C 1
ATOM 708 O O . ILE A 1 87 ? 0.320 6.150 -17.452 1.00 94.19 87 ILE A O 1
ATOM 712 N N . PHE A 1 88 ? 0.061 3.937 -17.168 1.00 93.56 88 PHE A N 1
ATOM 713 C CA . PHE A 1 88 ? 0.798 3.892 -15.914 1.00 93.56 88 PHE A CA 1
ATOM 714 C C . PHE A 1 88 ? 2.292 4.110 -16.205 1.00 93.56 88 PHE A C 1
ATOM 716 O O . PHE A 1 88 ? 2.817 3.434 -17.090 1.00 93.56 88 PHE A O 1
ATOM 723 N N . PRO A 1 89 ? 2.984 5.027 -15.502 1.00 94.44 89 PRO A N 1
ATOM 724 C CA . PRO A 1 89 ? 4.373 5.334 -15.817 1.00 94.44 89 PRO A CA 1
ATOM 725 C C . PRO A 1 89 ? 5.281 4.114 -15.675 1.00 94.44 89 PRO A C 1
ATOM 727 O O . PRO A 1 89 ? 5.063 3.252 -14.816 1.00 94.44 89 PRO A O 1
ATOM 730 N N . ASP A 1 90 ? 6.327 4.055 -16.491 1.00 93.75 90 ASP A N 1
ATOM 731 C CA . ASP A 1 90 ? 7.323 3.000 -16.366 1.00 93.75 90 ASP A CA 1
ATOM 732 C C . ASP A 1 90 ? 7.985 3.081 -14.993 1.00 93.75 90 ASP A C 1
ATOM 734 O O . ASP A 1 90 ? 8.433 4.140 -14.549 1.00 93.75 90 ASP A O 1
ATOM 738 N N . ALA A 1 91 ? 8.008 1.949 -14.301 1.00 92.25 91 ALA A N 1
ATOM 739 C CA . ALA A 1 91 ? 8.603 1.778 -12.985 1.00 92.25 91 ALA A CA 1
ATOM 740 C C . ALA A 1 91 ? 9.955 1.048 -13.058 1.00 92.25 91 ALA A C 1
ATOM 742 O O . ALA A 1 91 ? 10.772 1.158 -12.142 1.00 92.25 91 ALA A O 1
ATOM 743 N N . PHE A 1 92 ? 10.205 0.331 -14.153 1.00 90.12 92 PHE A N 1
ATOM 744 C CA . PHE A 1 92 ? 11.466 -0.335 -14.444 1.00 90.12 92 PHE A CA 1
ATOM 745 C C . PHE A 1 92 ? 11.715 -0.337 -15.954 1.00 90.12 92 PHE A C 1
ATOM 747 O O . PHE A 1 92 ? 10.790 -0.564 -16.728 1.00 90.12 92 PHE A O 1
ATOM 754 N N . ILE A 1 93 ? 12.963 -0.115 -16.361 1.00 90.06 93 ILE A N 1
ATOM 755 C CA . ILE A 1 93 ? 13.406 -0.210 -17.754 1.00 90.06 93 ILE A CA 1
ATOM 756 C C . ILE A 1 93 ? 14.525 -1.248 -17.811 1.00 90.06 93 ILE A C 1
ATOM 758 O O . ILE A 1 93 ? 15.486 -1.178 -17.040 1.00 90.06 93 ILE A O 1
A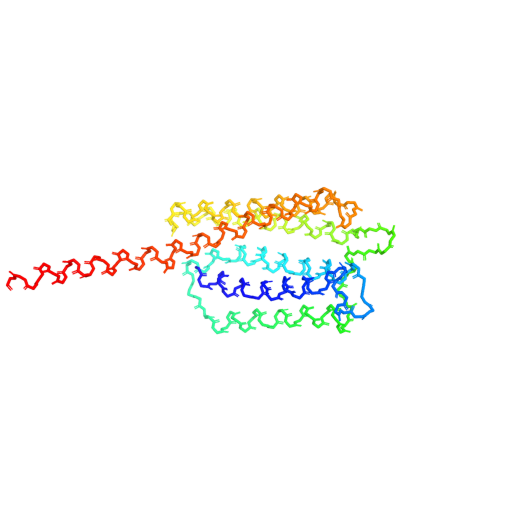TOM 762 N N . VAL A 1 94 ? 14.404 -2.217 -18.721 1.00 83.50 94 VAL A N 1
ATOM 763 C CA . VAL A 1 94 ? 15.431 -3.247 -18.945 1.00 83.50 94 VAL A CA 1
ATOM 764 C C . VAL A 1 94 ? 16.778 -2.573 -19.231 1.00 83.50 94 VAL A C 1
ATOM 766 O O . VAL A 1 94 ? 16.834 -1.537 -19.888 1.00 83.50 94 VAL A O 1
ATOM 769 N N . ASP A 1 95 ? 17.851 -3.104 -18.646 1.00 84.62 95 ASP A N 1
ATOM 770 C CA . ASP A 1 95 ? 19.229 -2.579 -18.690 1.00 84.62 95 ASP A CA 1
ATOM 771 C C . ASP A 1 95 ? 19.480 -1.234 -17.978 1.00 84.62 95 ASP A C 1
ATOM 773 O O . ASP A 1 95 ? 20.614 -0.956 -17.595 1.00 84.62 95 ASP A O 1
ATOM 777 N N . SER A 1 96 ? 18.446 -0.421 -17.732 1.00 84.06 96 SER A N 1
ATOM 778 C CA . SER A 1 96 ? 18.561 0.860 -17.010 1.00 84.06 96 SER A CA 1
ATOM 779 C C . SER A 1 96 ? 18.183 0.771 -15.524 1.00 84.06 96 SER A C 1
ATOM 781 O O . SER A 1 96 ? 18.619 1.602 -14.730 1.00 84.06 96 SER A O 1
ATOM 783 N N . GLY A 1 97 ? 17.398 -0.234 -15.124 1.00 86.50 97 GLY A N 1
ATOM 784 C CA . GLY A 1 97 ? 16.972 -0.439 -13.738 1.00 86.50 97 GLY A CA 1
ATOM 785 C C . GLY A 1 97 ? 15.692 0.320 -13.363 1.00 86.50 97 GLY A C 1
ATOM 786 O O . GLY A 1 97 ? 14.792 0.504 -14.185 1.00 86.50 97 GLY A O 1
ATOM 787 N N . LEU A 1 98 ? 15.578 0.719 -12.090 1.00 87.38 98 LEU A N 1
ATOM 788 C CA . LEU A 1 98 ? 14.412 1.444 -11.567 1.00 87.38 98 LEU A CA 1
ATOM 789 C C . LEU A 1 98 ? 14.326 2.859 -12.151 1.00 87.38 98 LEU A C 1
ATOM 791 O O . LEU A 1 98 ? 15.325 3.570 -12.250 1.00 87.38 98 LEU A O 1
ATOM 795 N N . THR A 1 99 ? 13.114 3.300 -12.483 1.00 92.94 99 THR A N 1
ATOM 796 C CA . THR A 1 99 ? 12.893 4.653 -13.011 1.00 92.94 99 THR A CA 1
ATOM 797 C C . THR A 1 99 ? 12.846 5.700 -11.896 1.00 92.94 99 THR A C 1
ATOM 799 O O . THR A 1 99 ? 12.572 5.403 -10.730 1.00 92.94 99 THR A O 1
ATOM 802 N N . GLN A 1 100 ? 13.032 6.975 -12.257 1.00 92.25 100 GLN A N 1
ATOM 803 C CA . GLN A 1 100 ? 12.842 8.085 -11.314 1.00 92.25 100 GLN A CA 1
ATOM 804 C C . GLN A 1 100 ? 11.421 8.120 -10.744 1.00 92.25 100 GLN A C 1
ATOM 806 O O . GLN A 1 100 ? 11.247 8.408 -9.562 1.00 92.25 100 GLN A O 1
ATOM 811 N N . PHE A 1 101 ? 10.416 7.785 -11.561 1.00 94.31 101 PHE A N 1
ATOM 812 C CA . PHE A 1 101 ? 9.032 7.669 -11.108 1.00 94.31 101 PHE A CA 1
ATOM 813 C C . PHE A 1 101 ? 8.920 6.693 -9.935 1.00 94.31 101 PHE A C 1
ATOM 815 O O . PHE A 1 101 ? 8.395 7.052 -8.884 1.00 94.31 101 PHE A O 1
ATOM 822 N N . LYS A 1 102 ? 9.482 5.490 -10.085 1.00 93.19 102 LYS A N 1
ATOM 823 C CA . LYS A 1 102 ? 9.462 4.454 -9.053 1.00 93.19 102 LYS A CA 1
ATOM 824 C C . LYS A 1 102 ? 10.113 4.927 -7.749 1.00 93.19 102 LYS A C 1
ATOM 826 O O . LYS A 1 102 ? 9.487 4.825 -6.696 1.00 93.19 102 LYS A O 1
ATOM 831 N N . ILE A 1 103 ? 11.317 5.491 -7.834 1.00 91.12 103 ILE A N 1
ATOM 832 C CA . ILE A 1 103 ? 12.078 5.985 -6.674 1.00 91.12 103 ILE A CA 1
ATOM 833 C C . ILE A 1 103 ? 11.306 7.094 -5.942 1.00 91.12 103 ILE A C 1
ATOM 835 O O . ILE A 1 103 ? 11.108 7.032 -4.729 1.00 91.12 103 ILE A O 1
ATOM 839 N N . ILE A 1 104 ? 10.817 8.099 -6.677 1.00 94.25 104 ILE A N 1
ATOM 840 C CA . ILE A 1 104 ? 10.047 9.211 -6.102 1.00 94.25 104 ILE A CA 1
ATOM 841 C C . ILE A 1 104 ? 8.761 8.690 -5.453 1.00 94.25 104 ILE A C 1
ATOM 843 O O . ILE A 1 104 ? 8.401 9.126 -4.357 1.00 94.25 104 ILE A O 1
ATOM 847 N N . SER A 1 105 ? 8.081 7.734 -6.089 1.00 95.25 105 SER A N 1
ATOM 848 C CA . SER A 1 105 ? 6.870 7.136 -5.538 1.00 95.25 105 SER A CA 1
ATOM 849 C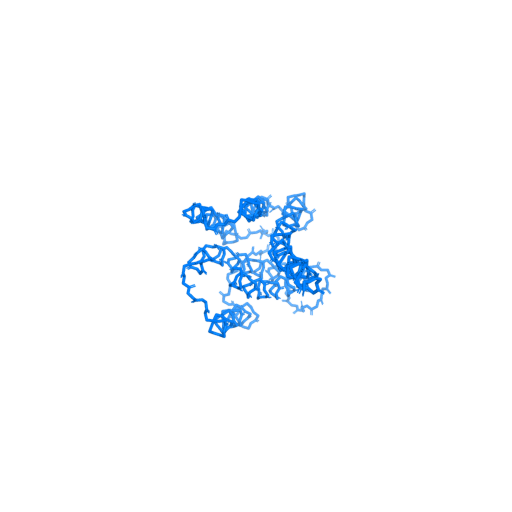 C . SER A 1 105 ? 7.104 6.452 -4.196 1.00 95.25 105 SER A C 1
ATOM 851 O O . SER A 1 105 ? 6.296 6.641 -3.291 1.00 95.25 105 SER A O 1
ATOM 853 N N . GLU A 1 106 ? 8.200 5.714 -4.017 1.00 93.62 106 GLU A N 1
ATOM 854 C CA . GLU A 1 106 ? 8.509 5.059 -2.736 1.00 93.62 106 GLU A CA 1
ATOM 855 C C . GLU A 1 106 ? 8.782 6.061 -1.608 1.00 93.62 106 GLU A C 1
ATOM 857 O O . GLU A 1 106 ? 8.317 5.867 -0.478 1.00 93.62 106 GLU A O 1
ATOM 862 N N . TYR A 1 107 ? 9.442 7.184 -1.908 1.00 93.50 107 TYR A N 1
ATOM 863 C CA . TYR A 1 107 ? 9.588 8.276 -0.943 1.00 93.50 107 TYR A CA 1
ATOM 864 C C . TYR A 1 107 ? 8.241 8.910 -0.586 1.00 93.50 107 TYR A C 1
ATOM 866 O O . TYR A 1 107 ? 7.956 9.119 0.594 1.00 93.50 107 TYR A O 1
ATOM 874 N N . ILE A 1 108 ? 7.375 9.166 -1.572 1.00 96.94 108 ILE A N 1
ATOM 875 C CA . ILE A 1 108 ? 6.026 9.700 -1.327 1.00 96.94 108 ILE A CA 1
ATOM 876 C C . ILE A 1 108 ? 5.204 8.725 -0.472 1.00 96.94 108 ILE A C 1
ATOM 878 O O . ILE A 1 108 ? 4.559 9.143 0.490 1.00 96.94 108 ILE A O 1
ATOM 882 N N . ILE A 1 109 ? 5.244 7.429 -0.786 1.00 97.06 109 ILE A N 1
ATOM 883 C CA . ILE A 1 109 ? 4.580 6.372 -0.012 1.00 97.06 109 ILE A CA 1
ATOM 884 C C . ILE A 1 109 ? 5.088 6.384 1.432 1.00 97.06 109 ILE A C 1
ATOM 886 O O . ILE A 1 109 ? 4.284 6.389 2.365 1.00 97.06 109 ILE A O 1
ATOM 890 N N . SER A 1 110 ? 6.404 6.464 1.630 1.00 95.94 110 SER A N 1
ATOM 891 C CA . SER A 1 110 ? 7.018 6.538 2.959 1.00 95.94 110 SER A CA 1
ATOM 892 C C . SER A 1 110 ? 6.543 7.767 3.741 1.00 95.94 110 SER A C 1
ATOM 894 O O . SER A 1 110 ? 6.187 7.650 4.913 1.00 95.94 110 SER A O 1
ATOM 896 N N . ILE A 1 111 ? 6.441 8.932 3.093 1.00 97.00 111 ILE A N 1
ATOM 897 C CA . ILE A 1 111 ? 5.910 10.162 3.703 1.00 97.00 111 ILE A CA 1
ATOM 898 C C . ILE A 1 111 ? 4.431 10.004 4.088 1.00 97.00 111 ILE A C 1
ATOM 900 O O . ILE A 1 111 ? 4.044 10.386 5.192 1.00 97.00 111 ILE A O 1
ATOM 904 N N . ILE A 1 112 ? 3.600 9.399 3.231 1.00 98.00 112 ILE A N 1
ATOM 905 C CA . ILE A 1 112 ? 2.188 9.119 3.548 1.00 98.00 112 ILE A CA 1
ATOM 906 C C . ILE A 1 112 ? 2.080 8.188 4.764 1.00 98.00 112 ILE A C 1
ATOM 908 O O . ILE A 1 112 ? 1.241 8.404 5.642 1.00 98.00 112 ILE A O 1
ATOM 912 N N . LEU A 1 113 ? 2.930 7.162 4.848 1.00 96.56 113 LEU A N 1
ATOM 913 C CA . LEU A 1 113 ? 2.963 6.236 5.982 1.00 96.56 113 LEU A CA 1
ATOM 914 C C . LEU A 1 113 ? 3.390 6.939 7.279 1.00 96.56 113 LEU A C 1
ATOM 916 O O . LEU A 1 113 ? 2.780 6.710 8.323 1.00 96.56 113 LEU A O 1
ATOM 920 N N . ILE A 1 114 ? 4.361 7.855 7.219 1.00 96.62 114 ILE A N 1
ATOM 921 C CA . ILE A 1 114 ? 4.721 8.715 8.358 1.00 96.62 114 ILE A CA 1
ATOM 922 C C . ILE A 1 114 ? 3.526 9.587 8.767 1.00 96.62 114 ILE A C 1
ATOM 924 O O . ILE A 1 114 ? 3.171 9.632 9.945 1.00 96.62 114 ILE A O 1
ATOM 928 N N . GLY A 1 115 ? 2.839 10.212 7.806 1.00 96.31 115 GLY A N 1
ATOM 929 C CA . GLY A 1 115 ? 1.606 10.962 8.065 1.00 96.31 115 GLY A CA 1
ATOM 930 C C . GLY A 1 115 ? 0.515 10.100 8.710 1.00 96.31 115 GLY A C 1
ATOM 931 O O . GLY A 1 115 ? -0.192 10.555 9.608 1.00 96.31 115 GLY A O 1
ATOM 932 N N . SER A 1 116 ? 0.431 8.824 8.327 1.00 94.81 116 SER A N 1
ATOM 933 C CA . SER A 1 116 ? -0.499 7.853 8.914 1.00 94.81 116 SER A CA 1
ATOM 934 C C . SER A 1 116 ? -0.184 7.579 10.387 1.00 94.81 116 SER A C 1
ATOM 936 O O . SER A 1 116 ? -1.106 7.494 11.194 1.00 94.81 116 SER A O 1
ATOM 938 N N . ILE A 1 117 ? 1.100 7.482 10.756 1.00 95.12 117 ILE A N 1
ATOM 939 C CA . ILE A 1 117 ? 1.543 7.344 12.156 1.00 95.12 117 ILE A CA 1
ATOM 940 C C . ILE A 1 117 ? 1.130 8.568 12.972 1.00 95.12 117 ILE A C 1
ATOM 942 O O . ILE A 1 117 ? 0.530 8.411 14.035 1.00 95.12 117 ILE A O 1
ATOM 946 N N . VAL A 1 118 ? 1.419 9.773 12.468 1.00 94.56 118 VAL A N 1
ATOM 947 C CA . VAL A 1 118 ? 1.066 11.032 13.143 1.00 94.56 118 VAL A CA 1
ATOM 948 C C . VAL A 1 118 ? -0.440 11.101 13.367 1.00 94.56 118 VAL A C 1
ATOM 950 O O . VAL A 1 118 ? -0.896 11.352 14.480 1.00 94.56 118 VAL A O 1
ATOM 953 N N . PHE A 1 119 ? -1.227 10.793 12.338 1.00 92.50 119 PHE A N 1
ATOM 954 C CA . PHE A 1 119 ? -2.676 10.863 12.440 1.00 92.50 119 PHE A CA 1
ATOM 955 C C . PHE A 1 119 ? -3.270 9.773 13.341 1.00 92.50 119 PHE A C 1
ATOM 957 O O . PHE A 1 119 ? -4.219 10.033 14.074 1.00 92.50 119 PHE A O 1
ATOM 964 N N . LEU A 1 120 ? -2.696 8.565 13.357 1.00 91.19 120 LEU A N 1
ATOM 965 C CA . LEU A 1 120 ? -3.068 7.521 14.318 1.00 91.19 120 LEU A CA 1
ATOM 966 C C . LEU A 1 120 ? -2.795 7.944 15.764 1.00 91.19 120 LEU A C 1
ATOM 968 O O . LEU A 1 120 ? -3.559 7.570 16.656 1.00 91.19 120 LEU A O 1
ATOM 972 N N . TRP A 1 121 ? -1.735 8.718 16.000 1.00 92.00 121 TRP A N 1
ATOM 973 C CA . TRP A 1 121 ? -1.336 9.156 17.334 1.00 92.00 121 TRP A CA 1
ATOM 974 C C . TRP A 1 121 ? -2.399 10.019 18.019 1.00 92.00 121 TRP A C 1
ATOM 976 O O . TRP A 1 121 ? -2.635 9.853 19.216 1.00 92.00 121 TRP A O 1
ATOM 986 N N . GLU A 1 122 ? -3.108 10.855 17.256 1.00 90.00 122 GLU A N 1
ATOM 987 C CA . GLU A 1 122 ? -4.241 11.660 17.744 1.00 90.00 122 GLU A CA 1
ATOM 988 C C . GLU A 1 122 ? -5.396 10.799 18.275 1.00 90.00 122 GLU A C 1
ATOM 990 O O . GLU A 1 122 ? -6.156 11.203 19.154 1.00 90.00 122 GLU A O 1
ATOM 995 N N . TYR A 1 123 ? -5.518 9.567 17.777 1.00 86.75 123 TYR A N 1
ATOM 996 C CA . TYR A 1 123 ? -6.566 8.633 18.176 1.00 86.75 123 TYR A CA 1
ATOM 997 C C . TYR A 1 123 ? -6.071 7.520 19.099 1.00 86.75 123 TYR A C 1
ATOM 999 O O . TYR A 1 123 ? -6.842 6.600 19.377 1.00 86.75 123 TYR A O 1
ATOM 1007 N N . LYS A 1 124 ? -4.832 7.587 19.610 1.00 88.19 124 LYS A N 1
ATOM 1008 C CA . LYS A 1 124 ? -4.218 6.516 20.419 1.00 88.19 124 LYS A CA 1
ATOM 1009 C C . LYS A 1 124 ? -5.073 6.083 21.615 1.00 88.19 124 LYS A C 1
ATOM 1011 O O . LYS A 1 124 ? -5.165 4.893 21.891 1.00 88.19 124 LYS A O 1
ATOM 1016 N N . GLU A 1 125 ? -5.762 7.025 22.264 1.00 87.19 125 GLU A N 1
ATOM 1017 C CA . GLU A 1 125 ? -6.606 6.765 23.444 1.00 87.19 125 GLU A CA 1
ATOM 1018 C C . GLU A 1 125 ? -7.874 5.961 23.105 1.00 87.19 125 GLU A C 1
ATOM 1020 O O . GLU A 1 125 ? -8.513 5.390 23.984 1.00 87.19 125 GLU A O 1
ATOM 1025 N N . LYS A 1 126 ? -8.250 5.890 21.820 1.00 84.69 126 LYS A N 1
ATOM 1026 C CA . LYS A 1 126 ? -9.383 5.084 21.339 1.00 84.69 126 LYS A CA 1
ATOM 1027 C C . LYS A 1 126 ? -8.991 3.647 20.997 1.00 84.69 126 LYS A C 1
ATOM 1029 O O . LYS A 1 126 ? -9.869 2.838 20.695 1.00 84.69 126 LYS A O 1
ATOM 1034 N N . PHE A 1 127 ? -7.700 3.327 21.015 1.00 81.75 127 PHE A N 1
ATOM 1035 C CA . PHE A 1 127 ? -7.196 1.987 20.755 1.00 81.75 127 PHE A CA 1
ATOM 1036 C C . PHE A 1 127 ? -6.788 1.290 22.049 1.00 81.75 127 PHE A C 1
ATOM 1038 O O . PHE A 1 127 ? -6.291 1.902 22.990 1.00 81.75 127 PHE A O 1
ATOM 1045 N N . ASP A 1 128 ? -6.922 -0.035 22.063 1.00 85.88 128 ASP A N 1
ATOM 1046 C CA . ASP A 1 128 ? -6.151 -0.840 23.004 1.00 85.88 128 ASP A CA 1
ATOM 1047 C C . ASP A 1 128 ? -4.654 -0.624 22.740 1.00 85.88 128 ASP A C 1
ATOM 1049 O O . ASP A 1 128 ? -4.217 -0.617 21.583 1.00 85.88 128 ASP A O 1
ATOM 1053 N N . LYS A 1 129 ? -3.865 -0.489 23.810 1.00 88.00 129 LYS A N 1
ATOM 1054 C CA . LYS A 1 129 ? -2.425 -0.217 23.717 1.00 88.00 129 LYS A CA 1
ATOM 1055 C C . LYS A 1 129 ? -1.706 -1.246 22.843 1.00 88.00 129 LYS A C 1
ATOM 1057 O O . LYS A 1 129 ? -0.885 -0.867 22.014 1.00 88.00 129 LYS A O 1
ATOM 1062 N N . ILE A 1 130 ? -2.032 -2.534 22.982 1.00 88.88 130 ILE A N 1
ATOM 1063 C CA . ILE A 1 130 ? -1.387 -3.609 22.217 1.00 88.88 130 ILE A CA 1
ATOM 1064 C C . ILE A 1 130 ? -1.715 -3.455 20.731 1.00 88.88 130 ILE A C 1
ATOM 1066 O O . ILE A 1 130 ? -0.821 -3.535 19.892 1.00 88.88 130 ILE A O 1
ATOM 1070 N N . ILE A 1 131 ? -2.981 -3.193 20.399 1.00 88.12 131 ILE A N 1
ATOM 1071 C CA . ILE A 1 131 ? -3.423 -3.005 19.009 1.00 88.12 131 ILE A CA 1
ATOM 1072 C C . ILE A 1 131 ? -2.726 -1.797 18.382 1.00 88.12 131 ILE A C 1
ATOM 1074 O O . ILE A 1 131 ? -2.230 -1.897 17.260 1.00 88.12 131 ILE A O 1
ATOM 1078 N N . PHE A 1 132 ? -2.668 -0.677 19.105 1.00 90.00 132 PHE A N 1
ATOM 1079 C CA . PHE A 1 132 ? -2.009 0.538 18.637 1.00 90.00 132 PHE A CA 1
ATOM 1080 C C . PHE A 1 132 ? -0.539 0.276 18.290 1.00 90.00 132 PHE A C 1
ATOM 1082 O O . PHE A 1 132 ? -0.119 0.552 17.167 1.00 90.00 132 PHE A O 1
ATOM 1089 N N . TYR A 1 133 ? 0.222 -0.336 19.204 1.00 92.69 133 TYR A N 1
ATOM 1090 C CA . TYR A 1 133 ? 1.632 -0.643 18.957 1.00 92.69 133 TYR A CA 1
ATOM 1091 C C . TYR A 1 133 ? 1.830 -1.632 17.805 1.00 92.69 133 TYR A C 1
ATOM 1093 O O . TYR A 1 133 ? 2.735 -1.433 17.004 1.00 92.69 133 TYR A O 1
ATOM 1101 N N . LEU A 1 134 ? 0.971 -2.647 17.652 1.00 92.81 134 LEU A N 1
ATOM 1102 C CA . LEU A 1 134 ? 1.058 -3.572 16.514 1.00 92.81 134 LEU A CA 1
ATOM 1103 C C . LEU A 1 134 ? 0.867 -2.857 15.167 1.00 92.81 134 LEU A C 1
ATOM 1105 O O . LEU A 1 134 ? 1.610 -3.128 14.223 1.00 92.81 134 LEU A O 1
ATOM 1109 N N . ILE A 1 135 ? -0.096 -1.932 15.081 1.00 91.19 135 ILE A N 1
ATOM 1110 C CA . ILE A 1 135 ? -0.350 -1.155 13.859 1.00 91.19 135 ILE A CA 1
ATOM 1111 C C . ILE A 1 135 ? 0.824 -0.213 13.573 1.00 91.19 135 ILE A C 1
ATOM 1113 O O . ILE A 1 135 ? 1.343 -0.219 12.460 1.00 91.19 135 ILE A O 1
ATOM 1117 N N . ILE A 1 136 ? 1.287 0.552 14.567 1.00 94.12 136 ILE A N 1
ATOM 1118 C CA . ILE A 1 136 ? 2.423 1.470 14.398 1.00 94.12 136 ILE A CA 1
ATOM 1119 C C . ILE A 1 136 ? 3.687 0.710 13.986 1.00 94.12 136 ILE A C 1
ATOM 1121 O O . ILE A 1 136 ? 4.349 1.104 13.028 1.00 94.12 136 ILE A O 1
ATOM 1125 N N . SER A 1 137 ? 3.998 -0.412 14.643 1.00 95.06 137 SER A N 1
ATOM 1126 C CA . SER A 1 137 ? 5.142 -1.245 14.271 1.00 95.06 137 SER A CA 1
ATOM 1127 C C . SER A 1 137 ? 5.020 -1.780 12.844 1.00 95.06 137 SER A C 1
ATOM 1129 O O . SER A 1 137 ? 6.002 -1.737 12.110 1.00 95.06 137 SER A O 1
ATOM 1131 N N . SER A 1 138 ? 3.834 -2.222 12.405 1.00 94.31 138 SER A N 1
ATOM 1132 C CA . SER A 1 138 ? 3.629 -2.618 11.004 1.00 94.31 138 SER A CA 1
ATOM 1133 C C . SER A 1 138 ? 3.934 -1.475 10.036 1.00 94.31 138 SER A C 1
ATOM 1135 O O . SER A 1 138 ? 4.626 -1.689 9.039 1.00 94.31 138 SER A O 1
ATOM 1137 N N . ILE A 1 139 ? 3.458 -0.261 10.318 1.00 94.56 139 ILE A N 1
ATOM 1138 C CA . ILE A 1 139 ? 3.702 0.890 9.445 1.00 94.56 139 ILE A CA 1
ATOM 1139 C C . ILE A 1 139 ? 5.203 1.196 9.371 1.00 94.56 139 ILE A C 1
ATOM 1141 O O . ILE A 1 139 ? 5.724 1.368 8.273 1.00 94.56 139 ILE A O 1
ATOM 1145 N N . ILE A 1 140 ? 5.915 1.165 10.503 1.00 96.00 140 ILE A N 1
ATOM 1146 C CA . ILE A 1 140 ? 7.374 1.364 10.555 1.00 96.00 140 ILE A CA 1
ATOM 1147 C C . ILE A 1 140 ? 8.110 0.314 9.714 1.00 96.00 140 ILE A C 1
ATOM 1149 O O . ILE A 1 140 ? 8.939 0.667 8.879 1.00 96.00 140 ILE A O 1
ATOM 1153 N N . PHE A 1 141 ? 7.779 -0.971 9.872 1.00 95.31 141 PHE A N 1
ATOM 1154 C CA . PHE A 1 141 ? 8.375 -2.029 9.051 1.00 95.31 141 PHE A CA 1
ATOM 1155 C C . PHE A 1 141 ? 8.025 -1.881 7.568 1.00 95.31 141 PHE A C 1
ATOM 1157 O O . PHE A 1 141 ? 8.845 -2.202 6.715 1.00 95.31 141 PHE A O 1
ATOM 1164 N N . THR A 1 142 ? 6.843 -1.355 7.243 1.00 93.44 142 THR A N 1
ATOM 1165 C CA . THR A 1 142 ? 6.478 -1.050 5.853 1.00 93.44 142 THR A CA 1
ATOM 1166 C C . THR A 1 142 ? 7.357 0.066 5.292 1.00 93.44 142 THR A C 1
ATOM 1168 O O . THR A 1 142 ? 7.866 -0.083 4.192 1.00 93.44 142 THR A O 1
ATOM 1171 N N . ILE A 1 143 ? 7.611 1.135 6.055 1.00 93.69 143 ILE A N 1
ATOM 1172 C CA . ILE A 1 143 ? 8.525 2.215 5.647 1.00 93.69 143 ILE A CA 1
ATOM 1173 C C . ILE A 1 143 ? 9.934 1.664 5.402 1.00 93.69 143 ILE A C 1
ATOM 1175 O O . ILE A 1 143 ? 10.536 1.957 4.375 1.00 93.69 143 ILE A O 1
ATOM 1179 N N . PHE A 1 144 ? 10.456 0.826 6.303 1.00 93.00 144 PHE A N 1
ATOM 1180 C CA . PHE A 1 144 ? 11.764 0.199 6.094 1.00 93.00 144 PHE A CA 1
ATOM 1181 C C . PHE A 1 144 ? 11.794 -0.728 4.881 1.00 93.00 144 PHE A C 1
ATOM 1183 O O . PHE A 1 144 ? 12.814 -0.783 4.197 1.00 93.00 144 PHE A O 1
ATOM 1190 N N . ALA A 1 145 ? 10.691 -1.422 4.591 1.00 90.25 145 ALA A N 1
ATOM 1191 C CA . ALA A 1 145 ? 10.566 -2.203 3.371 1.00 90.25 145 ALA A CA 1
ATOM 1192 C C . ALA A 1 145 ? 10.664 -1.302 2.129 1.00 90.25 145 ALA A C 1
ATOM 1194 O O . ALA A 1 145 ? 11.514 -1.562 1.286 1.00 90.25 145 ALA A O 1
ATOM 1195 N N . GLU A 1 146 ? 9.873 -0.223 2.047 1.00 89.38 146 GLU A N 1
ATOM 1196 C CA . GLU A 1 146 ? 9.915 0.715 0.910 1.00 89.38 146 GLU A CA 1
ATOM 1197 C C . GLU A 1 146 ? 11.308 1.315 0.720 1.00 89.38 146 GLU A C 1
ATOM 1199 O O . GLU A 1 146 ? 11.842 1.269 -0.381 1.00 89.38 146 GLU A O 1
ATOM 1204 N N . LEU A 1 147 ? 11.945 1.791 1.796 1.00 88.62 147 LEU A N 1
ATOM 1205 C CA . LEU A 1 147 ? 13.300 2.338 1.719 1.00 88.62 147 LEU A CA 1
ATOM 1206 C C . LEU A 1 147 ? 14.314 1.294 1.229 1.00 88.62 147 LEU A C 1
ATOM 1208 O O . LEU A 1 147 ? 15.194 1.618 0.436 1.00 88.62 147 LEU A O 1
ATOM 1212 N N . ALA A 1 148 ? 14.192 0.035 1.663 1.00 85.81 148 ALA A N 1
ATOM 1213 C CA . ALA A 1 148 ? 15.049 -1.044 1.178 1.00 85.81 148 ALA A CA 1
ATOM 1214 C C . ALA A 1 148 ? 14.819 -1.349 -0.316 1.00 85.81 148 ALA A C 1
ATOM 1216 O O . ALA A 1 148 ? 15.787 -1.619 -1.030 1.00 85.81 148 ALA A O 1
ATOM 1217 N N . PHE A 1 149 ? 13.575 -1.261 -0.802 1.00 81.12 149 PHE A N 1
ATOM 1218 C CA . PHE A 1 149 ? 13.254 -1.404 -2.227 1.00 81.12 149 PHE A CA 1
ATOM 1219 C C . PHE A 1 149 ? 13.750 -0.219 -3.070 1.00 81.12 149 PHE A C 1
ATOM 1221 O O . PHE A 1 149 ? 14.119 -0.423 -4.225 1.00 81.12 149 PHE A O 1
ATOM 1228 N N . THR A 1 150 ? 13.879 0.975 -2.486 1.00 78.75 150 THR A N 1
ATOM 1229 C CA . THR A 1 150 ? 14.449 2.149 -3.169 1.00 78.75 150 THR A CA 1
ATOM 1230 C C . THR A 1 150 ? 15.945 2.021 -3.430 1.00 78.75 150 THR A C 1
ATOM 1232 O O . THR A 1 150 ? 16.430 2.431 -4.482 1.00 78.75 150 THR A O 1
ATOM 1235 N N . PHE A 1 151 ? 16.700 1.410 -2.513 1.00 69.88 151 PHE A N 1
ATOM 1236 C CA . PHE A 1 151 ? 18.147 1.194 -2.672 1.00 69.88 151 PHE A CA 1
ATOM 1237 C C . PHE A 1 151 ? 18.492 -0.031 -3.521 1.00 69.88 151 PHE A C 1
ATOM 1239 O O . PHE A 1 151 ? 19.548 -0.653 -3.353 1.00 69.88 151 PHE A O 1
ATOM 1246 N N . TYR A 1 152 ? 17.584 -0.441 -4.395 1.00 64.44 152 TYR A N 1
ATOM 1247 C CA . TYR A 1 152 ? 17.713 -1.701 -5.078 1.00 64.44 152 TYR A CA 1
ATOM 1248 C C . TYR A 1 152 ? 18.346 -1.596 -6.462 1.00 64.44 152 TYR A C 1
ATOM 1250 O O . TYR A 1 152 ? 17.858 -0.883 -7.331 1.00 64.44 152 TYR A O 1
ATOM 1258 N N . VAL A 1 153 ? 19.420 -2.364 -6.673 1.00 58.66 153 VAL A N 1
ATOM 1259 C CA . VAL A 1 153 ? 20.211 -2.334 -7.916 1.00 58.66 153 VAL A CA 1
ATOM 1260 C C . VAL A 1 153 ? 19.829 -3.453 -8.900 1.00 58.66 153 VAL A C 1
ATOM 1262 O O . VAL A 1 153 ? 19.965 -3.269 -10.103 1.00 58.66 153 VAL A O 1
ATOM 1265 N N . SER A 1 154 ? 19.328 -4.611 -8.448 1.00 58.16 154 SER A N 1
ATOM 1266 C CA . SER A 1 154 ? 19.015 -5.748 -9.347 1.00 58.16 154 SER A CA 1
ATOM 1267 C C . SER A 1 154 ? 18.051 -6.745 -8.718 1.00 58.16 154 SER A C 1
ATOM 1269 O O . SER A 1 154 ? 18.364 -7.107 -7.596 1.00 58.16 154 SER A O 1
ATOM 1271 N N . VAL A 1 155 ? 17.049 -7.296 -9.436 1.00 59.12 155 VAL A N 1
ATOM 1272 C CA . VAL A 1 155 ? 15.919 -8.201 -9.011 1.00 59.12 155 VAL A CA 1
ATOM 1273 C C . VAL A 1 155 ? 16.248 -9.435 -8.119 1.00 59.12 155 VAL A C 1
ATOM 1275 O O . VAL A 1 155 ? 15.361 -10.018 -7.490 1.00 59.12 155 VAL A O 1
ATOM 1278 N N . PHE A 1 156 ? 17.528 -9.693 -7.839 1.00 58.69 156 PHE A N 1
ATOM 1279 C CA . PHE A 1 156 ? 17.990 -10.687 -6.853 1.00 58.69 156 PHE A CA 1
ATOM 1280 C C . PHE A 1 156 ? 18.938 -10.151 -5.759 1.00 58.69 156 PHE A C 1
ATOM 1282 O O . PHE A 1 156 ? 19.555 -10.919 -5.029 1.00 58.69 156 PHE A O 1
ATOM 1289 N N . GLY A 1 157 ? 19.073 -8.834 -5.625 1.00 69.81 157 GLY A N 1
ATOM 1290 C CA . GLY A 1 157 ? 19.993 -8.195 -4.683 1.00 69.81 157 GLY A CA 1
ATOM 1291 C C . GLY A 1 157 ? 19.529 -8.250 -3.223 1.00 69.81 157 GLY A C 1
ATOM 1292 O O . GLY A 1 157 ? 18.336 -8.373 -2.928 1.00 69.81 157 GLY A O 1
ATOM 1293 N N . LEU A 1 158 ? 20.485 -8.080 -2.304 1.00 71.12 158 LEU A N 1
ATOM 1294 C CA . LEU A 1 158 ? 20.259 -8.122 -0.854 1.00 71.12 158 LEU A CA 1
ATOM 1295 C C . LEU A 1 158 ? 19.179 -7.136 -0.378 1.00 71.12 158 LEU A C 1
ATOM 1297 O O . LEU A 1 158 ? 18.385 -7.500 0.486 1.00 71.12 158 LEU A O 1
ATOM 1301 N N . SER A 1 159 ? 19.088 -5.932 -0.956 1.00 74.00 159 SER A N 1
ATOM 1302 C CA . SER A 1 159 ? 18.092 -4.933 -0.533 1.00 74.00 159 SER A CA 1
ATOM 1303 C C . SER A 1 159 ? 16.646 -5.396 -0.766 1.00 74.00 159 SER A C 1
ATOM 1305 O O . SER A 1 159 ? 15.787 -5.140 0.070 1.00 74.00 159 SER A O 1
ATOM 1307 N N . ASN A 1 160 ? 16.375 -6.163 -1.829 1.00 77.25 160 ASN A N 1
ATOM 1308 C CA . ASN A 1 160 ? 15.042 -6.732 -2.080 1.00 77.25 160 ASN A CA 1
ATOM 1309 C C . ASN A 1 160 ? 14.716 -7.867 -1.119 1.00 77.25 160 ASN A C 1
ATOM 1311 O O . ASN A 1 160 ? 13.599 -7.944 -0.618 1.00 77.25 160 ASN A O 1
ATOM 1315 N N . LEU A 1 161 ? 15.700 -8.710 -0.794 1.00 82.12 161 LEU A N 1
ATOM 1316 C CA . LEU A 1 161 ? 15.519 -9.742 0.222 1.00 82.12 161 LEU A CA 1
ATOM 1317 C C . LEU A 1 161 ? 15.180 -9.112 1.583 1.00 82.12 161 LEU A C 1
ATOM 1319 O O . LEU A 1 161 ? 14.201 -9.499 2.220 1.00 82.12 161 LEU A O 1
ATOM 1323 N N . VAL A 1 162 ? 15.951 -8.105 2.002 1.00 86.12 162 VAL A N 1
ATOM 1324 C CA . VAL A 1 162 ? 15.714 -7.351 3.243 1.00 86.12 162 VAL A CA 1
ATOM 1325 C C . VAL A 1 162 ? 14.348 -6.658 3.216 1.00 86.12 162 VAL A C 1
ATOM 1327 O O . VAL A 1 162 ? 13.589 -6.766 4.181 1.00 86.12 162 VAL A O 1
ATOM 1330 N N . GLY A 1 163 ? 13.988 -6.019 2.099 1.00 86.19 163 GLY A N 1
ATOM 1331 C CA . GLY A 1 163 ? 12.674 -5.405 1.910 1.00 86.19 163 GLY A CA 1
ATOM 1332 C C . GLY A 1 163 ? 11.531 -6.413 2.049 1.00 86.19 163 GLY A C 1
ATOM 1333 O O . GLY A 1 163 ? 10.550 -6.157 2.751 1.00 86.19 163 GLY A O 1
ATOM 1334 N N . HIS A 1 164 ? 11.673 -7.608 1.470 1.00 87.88 164 HIS A N 1
ATOM 1335 C CA . HIS A 1 164 ? 10.697 -8.685 1.623 1.00 87.88 164 HIS A CA 1
ATOM 1336 C C . HIS A 1 164 ? 10.592 -9.183 3.068 1.00 87.88 164 HIS A C 1
ATOM 1338 O O . HIS A 1 164 ? 9.474 -9.383 3.549 1.00 87.88 164 HIS A O 1
ATOM 1344 N N . PHE A 1 165 ? 11.705 -9.320 3.795 1.00 90.88 165 PHE A N 1
ATOM 1345 C CA . PHE A 1 165 ? 11.669 -9.658 5.221 1.00 90.88 165 PHE A CA 1
ATOM 1346 C C . PHE A 1 165 ? 10.902 -8.613 6.037 1.00 90.88 165 PHE A C 1
ATOM 1348 O O . PHE A 1 165 ? 10.014 -8.971 6.814 1.00 90.88 165 PHE A O 1
ATOM 1355 N N . PHE A 1 166 ? 11.169 -7.322 5.822 1.00 91.75 166 PHE A N 1
ATOM 1356 C CA . PHE A 1 166 ? 10.416 -6.253 6.478 1.00 91.75 166 PHE A CA 1
ATOM 1357 C C . PHE A 1 166 ? 8.926 -6.275 6.108 1.00 91.75 166 PHE A C 1
ATOM 1359 O O . PHE A 1 166 ? 8.074 -6.129 6.990 1.00 91.75 166 PHE A O 1
ATOM 1366 N N . LYS A 1 167 ? 8.586 -6.551 4.842 1.00 89.12 167 LYS A N 1
ATOM 1367 C CA . LYS A 1 167 ? 7.193 -6.713 4.391 1.00 89.12 167 LYS A CA 1
ATOM 1368 C C . LYS A 1 167 ? 6.490 -7.876 5.098 1.00 89.12 167 LYS A C 1
ATOM 1370 O O . LYS A 1 167 ? 5.355 -7.711 5.545 1.00 89.12 167 LYS A O 1
ATOM 1375 N N . ILE A 1 168 ? 7.154 -9.023 5.259 1.00 91.56 168 ILE A N 1
ATOM 1376 C CA . ILE A 1 168 ? 6.601 -10.183 5.979 1.00 91.56 168 ILE A CA 1
ATOM 1377 C C . ILE A 1 168 ? 6.312 -9.823 7.439 1.00 91.56 168 ILE A C 1
ATOM 1379 O O . ILE A 1 168 ? 5.214 -10.092 7.931 1.00 91.56 168 ILE A O 1
ATOM 1383 N N . ILE A 1 169 ? 7.261 -9.171 8.118 1.00 93.62 169 ILE A N 1
ATOM 1384 C CA . ILE A 1 169 ? 7.082 -8.733 9.509 1.00 93.62 169 ILE A CA 1
ATOM 1385 C C . ILE A 1 169 ? 5.900 -7.762 9.610 1.00 93.62 169 ILE A C 1
ATOM 1387 O O . ILE A 1 169 ? 5.042 -7.926 10.478 1.00 93.62 169 ILE A O 1
ATOM 1391 N N . SER A 1 170 ? 5.809 -6.789 8.700 1.00 92.00 170 SER A N 1
ATOM 1392 C CA . SER A 1 170 ? 4.697 -5.838 8.665 1.00 92.00 170 SER A CA 1
ATOM 1393 C C . SER A 1 170 ? 3.338 -6.537 8.547 1.00 92.00 170 SER A C 1
ATOM 1395 O O . SER A 1 170 ? 2.445 -6.293 9.365 1.00 92.00 170 SER A O 1
ATOM 1397 N N . PHE A 1 171 ? 3.178 -7.453 7.588 1.00 88.88 171 PHE A N 1
ATOM 1398 C CA . PHE A 1 171 ? 1.917 -8.175 7.414 1.00 88.88 171 PHE A CA 1
ATOM 1399 C C . PHE A 1 171 ? 1.576 -9.070 8.600 1.00 88.88 171 PHE A C 1
ATOM 1401 O O . PHE A 1 171 ? 0.414 -9.126 9.006 1.00 88.88 171 PHE A O 1
ATOM 1408 N N . TYR A 1 172 ? 2.573 -9.724 9.195 1.00 92.88 172 TYR A N 1
ATOM 1409 C CA . TYR A 1 172 ? 2.375 -10.524 10.398 1.00 92.88 172 TYR A CA 1
ATOM 1410 C C . TYR A 1 172 ? 1.834 -9.683 11.564 1.00 92.88 172 TYR A C 1
ATOM 1412 O O . TYR A 1 172 ? 0.919 -10.113 12.270 1.00 92.88 172 TYR A O 1
ATOM 1420 N N . LEU A 1 173 ? 2.341 -8.462 11.748 1.00 93.56 173 LEU A N 1
ATOM 1421 C CA . LEU A 1 173 ? 1.878 -7.555 12.799 1.00 93.56 173 LEU A CA 1
ATOM 1422 C C . LEU A 1 173 ? 0.429 -7.092 12.575 1.00 93.56 173 LEU A C 1
ATOM 1424 O O . LEU A 1 173 ? -0.359 -7.098 13.524 1.00 93.56 173 LEU A O 1
ATOM 1428 N N . ILE A 1 174 ? 0.043 -6.771 11.333 1.00 89.94 174 ILE A N 1
ATOM 1429 C CA . ILE A 1 174 ? -1.357 -6.456 10.987 1.00 89.94 174 ILE A CA 1
ATOM 1430 C C . ILE A 1 174 ? -2.262 -7.660 11.224 1.00 89.94 174 ILE A C 1
ATOM 1432 O O . ILE A 1 174 ? -3.312 -7.524 11.852 1.00 89.94 174 ILE A O 1
ATOM 1436 N N . TYR A 1 175 ? -1.849 -8.844 10.771 1.00 88.62 175 TYR A N 1
ATOM 1437 C CA . TYR A 1 175 ? -2.576 -10.086 11.014 1.00 88.62 175 TYR A CA 1
ATOM 1438 C C . TYR A 1 175 ? -2.794 -10.309 12.516 1.00 88.62 175 TYR A C 1
ATOM 1440 O O . TYR A 1 175 ? -3.925 -10.522 12.955 1.00 88.62 175 TYR A O 1
ATOM 1448 N N . LYS A 1 176 ? -1.741 -10.157 13.327 1.00 90.50 176 LYS A N 1
ATOM 1449 C CA . LYS A 1 176 ? -1.822 -10.271 14.786 1.00 90.50 176 LYS A CA 1
ATOM 1450 C C . LYS A 1 176 ? -2.790 -9.247 15.387 1.00 90.50 176 LYS A C 1
ATOM 1452 O O . LYS A 1 176 ? -3.583 -9.614 16.250 1.00 90.50 176 LYS A O 1
ATOM 1457 N N . ALA A 1 177 ? -2.783 -7.998 14.913 1.00 88.19 177 ALA A N 1
ATOM 1458 C CA . ALA A 1 177 ? -3.719 -6.966 15.365 1.00 88.19 177 ALA A CA 1
ATOM 1459 C C . ALA A 1 177 ? -5.182 -7.315 15.031 1.00 88.19 177 ALA A C 1
ATOM 1461 O O . ALA A 1 177 ? -6.070 -7.142 15.867 1.00 88.19 177 ALA A O 1
ATOM 1462 N N . ILE A 1 178 ? -5.440 -7.844 13.831 1.00 84.94 178 ILE A N 1
ATOM 1463 C CA . ILE A 1 178 ? -6.777 -8.281 13.405 1.00 84.94 178 ILE A CA 1
ATOM 1464 C C . ILE A 1 178 ? -7.255 -9.459 14.259 1.00 84.94 178 ILE A C 1
ATOM 1466 O O . ILE A 1 178 ? -8.380 -9.435 14.757 1.00 84.94 178 ILE A O 1
ATOM 1470 N N . ILE A 1 179 ? -6.400 -10.460 14.477 1.00 84.56 179 ILE A N 1
ATOM 1471 C CA . ILE A 1 179 ? -6.717 -11.645 15.281 1.00 84.56 179 ILE A CA 1
ATOM 1472 C C . ILE A 1 179 ? -6.989 -11.285 16.746 1.00 84.56 179 ILE A C 1
ATOM 1474 O O . ILE A 1 179 ? -7.973 -11.760 17.319 1.00 84.56 179 ILE A O 1
ATOM 1478 N N . GLN A 1 180 ? -6.180 -10.402 17.337 1.00 82.81 180 GLN A N 1
ATOM 1479 C CA . GLN A 1 180 ? -6.382 -9.907 18.701 1.00 82.81 180 GLN A CA 1
ATOM 1480 C C . GLN A 1 180 ? -7.797 -9.328 18.882 1.00 82.81 180 GLN A C 1
ATOM 1482 O O . GLN A 1 180 ? -8.468 -9.589 19.880 1.00 82.81 180 GLN A O 1
ATOM 1487 N N . ILE A 1 181 ? -8.288 -8.583 17.892 1.00 76.94 181 ILE A N 1
ATOM 1488 C CA . ILE A 1 181 ? -9.618 -7.959 17.928 1.00 76.94 181 ILE A CA 1
ATOM 1489 C C . ILE A 1 181 ? -10.722 -8.968 17.631 1.00 76.94 181 ILE A C 1
ATOM 1491 O O . ILE A 1 181 ? -11.737 -8.992 18.326 1.00 76.94 181 ILE A O 1
ATOM 1495 N N . GLY A 1 182 ? -10.537 -9.772 16.585 1.00 69.50 182 GLY A N 1
ATOM 1496 C CA . GLY A 1 182 ? -11.560 -10.669 16.056 1.00 69.50 182 GLY A CA 1
ATOM 1497 C C . GLY A 1 182 ? -11.802 -11.907 16.913 1.00 69.50 182 GLY A C 1
ATOM 1498 O O . GLY A 1 182 ? -12.918 -12.415 16.925 1.00 69.50 182 GLY A O 1
ATOM 1499 N N . LEU A 1 183 ? -10.793 -12.384 17.649 1.00 67.81 183 LEU A N 1
ATOM 1500 C CA . LEU A 1 183 ? -10.900 -13.601 18.457 1.00 67.81 183 LEU A CA 1
ATOM 1501 C C . LEU A 1 183 ? -10.889 -13.309 19.961 1.00 67.81 183 LEU A C 1
ATOM 1503 O O . LEU A 1 183 ? -11.798 -13.744 20.665 1.00 67.81 183 LEU A O 1
ATOM 1507 N N . MET A 1 184 ? -9.931 -12.545 20.490 1.00 60.50 184 MET A N 1
ATOM 1508 C CA . MET A 1 184 ? -9.778 -12.450 21.953 1.00 60.50 184 MET A CA 1
ATOM 1509 C C . MET A 1 184 ? -10.873 -11.620 22.640 1.00 60.50 184 MET A C 1
ATOM 1511 O O . MET A 1 184 ? -11.360 -12.011 23.705 1.00 60.50 184 MET A O 1
ATOM 1515 N N . ASN A 1 185 ? -11.341 -10.535 22.018 1.00 59.03 185 ASN A N 1
ATOM 1516 C CA . ASN A 1 185 ? -12.431 -9.731 22.579 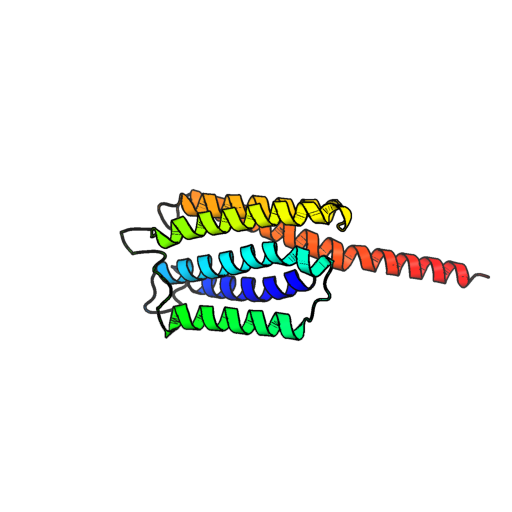1.00 59.03 185 ASN A CA 1
ATOM 1517 C C . ASN A 1 185 ? -13.776 -10.482 22.651 1.00 59.03 185 ASN A C 1
ATOM 1519 O O . ASN A 1 185 ? -14.351 -10.535 23.743 1.00 59.03 185 ASN A O 1
ATOM 1523 N N . PRO A 1 186 ? -14.284 -11.130 21.583 1.00 59.19 186 PRO A N 1
ATOM 1524 C CA . PRO A 1 186 ? -15.543 -11.869 21.673 1.00 59.19 186 PRO A CA 1
ATOM 1525 C C . PRO A 1 186 ? -15.445 -13.142 22.526 1.00 59.19 186 PRO A C 1
ATOM 1527 O O . PRO A 1 186 ? -16.397 -13.439 23.250 1.00 59.19 186 PRO A O 1
ATOM 1530 N N . TYR A 1 187 ? -14.314 -13.866 22.534 1.00 55.66 187 TYR A N 1
ATOM 1531 C CA . TYR A 1 187 ? -14.152 -15.041 23.407 1.00 55.66 187 TYR A CA 1
ATOM 1532 C C . TYR A 1 187 ? -14.222 -14.674 24.891 1.00 55.66 187 TYR A C 1
ATOM 1534 O O . TYR A 1 187 ? -14.874 -15.380 25.662 1.00 55.66 187 TYR A O 1
ATOM 1542 N N . SER A 1 188 ? -13.623 -13.548 25.291 1.00 58.16 188 SER A N 1
ATOM 1543 C CA . SER A 1 188 ? -13.716 -13.057 26.671 1.00 58.16 188 SER A CA 1
ATOM 1544 C C . SER A 1 188 ? -15.154 -12.685 27.068 1.00 58.16 188 SER A C 1
ATOM 1546 O O . SER A 1 188 ? -15.560 -12.875 28.215 1.00 58.16 188 SER A O 1
ATOM 1548 N N . LEU A 1 189 ? -15.960 -12.203 26.116 1.00 59.38 189 LEU A N 1
ATOM 1549 C CA . LEU A 1 189 ? -17.370 -11.877 26.333 1.00 59.38 189 LEU A CA 1
ATOM 1550 C C . LEU A 1 189 ? -18.243 -13.137 26.402 1.00 59.38 189 LEU A C 1
ATOM 1552 O O . LEU A 1 189 ? -19.136 -13.217 27.248 1.00 59.38 189 LEU A O 1
ATOM 1556 N N . LEU A 1 190 ? -17.975 -14.141 25.563 1.00 61.47 190 LEU A N 1
ATOM 1557 C CA . LEU A 1 190 ? -18.680 -15.426 25.572 1.00 61.47 190 LEU A CA 1
ATOM 1558 C C . LEU A 1 190 ? -18.355 -16.256 26.820 1.00 61.47 190 LEU A C 1
ATOM 1560 O O . LEU A 1 190 ? -19.267 -16.842 27.409 1.00 61.47 190 LEU A O 1
ATOM 1564 N N . SER A 1 191 ? -17.097 -16.272 27.269 1.00 61.31 191 SER A N 1
ATOM 1565 C CA . SER A 1 191 ? -16.702 -16.938 28.515 1.00 61.31 191 SER A CA 1
ATOM 1566 C C . SER A 1 191 ? -17.330 -16.252 29.731 1.00 61.31 191 SER A C 1
ATOM 1568 O O . SER A 1 191 ? -17.948 -16.927 30.556 1.00 61.31 191 SER A O 1
ATOM 1570 N N . LYS A 1 192 ? -17.317 -14.911 29.790 1.00 60.97 192 LYS A N 1
ATOM 1571 C CA . LYS A 1 192 ? -18.030 -14.137 30.824 1.00 60.97 192 LYS A CA 1
ATOM 1572 C C . LYS A 1 192 ? -19.540 -14.400 30.813 1.00 60.97 192 LYS A C 1
ATOM 1574 O O . LYS A 1 192 ? -20.122 -14.606 31.878 1.00 60.97 192 LYS A O 1
ATOM 1579 N N . LYS A 1 193 ? -20.186 -14.465 29.638 1.00 63.88 193 LYS A N 1
ATOM 1580 C CA . LYS A 1 193 ? -21.615 -14.826 29.517 1.00 63.88 193 LYS A CA 1
ATOM 1581 C C . LYS A 1 193 ? -21.895 -16.245 30.015 1.00 63.88 193 LYS A C 1
ATOM 1583 O O . LYS A 1 193 ? -22.872 -16.435 30.737 1.00 63.88 193 LYS A O 1
ATOM 1588 N N . LYS A 1 194 ? -21.053 -17.230 29.673 1.00 58.59 194 LYS A N 1
ATOM 1589 C CA . LYS A 1 194 ? -21.193 -18.618 30.152 1.00 58.59 194 LYS A CA 1
ATOM 1590 C C . LYS A 1 194 ? -21.038 -18.719 31.671 1.00 58.59 194 LYS A C 1
ATOM 1592 O O . LYS A 1 194 ? -21.860 -19.369 32.307 1.00 58.59 194 LYS A O 1
ATOM 1597 N N . ILE A 1 195 ? -20.057 -18.035 32.262 1.00 67.31 195 ILE A N 1
ATOM 1598 C CA . ILE A 1 195 ? -19.845 -18.013 33.721 1.00 67.31 195 ILE A CA 1
ATOM 1599 C C . ILE A 1 195 ? -21.034 -17.357 34.441 1.00 67.31 195 ILE A C 1
ATOM 1601 O O . ILE A 1 195 ? -21.519 -17.891 35.438 1.00 67.31 195 ILE A O 1
ATOM 1605 N N . LYS A 1 196 ? -21.564 -16.244 33.912 1.00 60.84 196 LYS A N 1
ATOM 1606 C CA . LYS A 1 196 ? -22.737 -15.558 34.482 1.00 60.84 196 LYS A CA 1
ATOM 1607 C C . LYS A 1 196 ? -24.014 -16.406 34.386 1.00 60.84 196 LYS A C 1
ATOM 1609 O O . LYS A 1 196 ? -24.772 -16.466 35.345 1.00 60.84 196 LYS A O 1
ATOM 1614 N N . ARG A 1 197 ? -24.223 -17.124 33.273 1.00 61.16 197 ARG A N 1
ATOM 1615 C CA . ARG A 1 197 ? -25.327 -18.094 33.131 1.00 61.16 197 ARG A CA 1
ATOM 1616 C C . ARG A 1 197 ? -25.206 -19.269 34.101 1.00 61.16 197 ARG A C 1
ATOM 1618 O O . ARG A 1 197 ? -26.214 -19.678 34.655 1.00 61.16 197 ARG A O 1
ATOM 1625 N N . LYS A 1 198 ? -23.991 -19.780 34.330 1.00 62.47 198 LYS A N 1
ATOM 1626 C CA . LYS A 1 198 ? -23.759 -20.863 35.294 1.00 62.47 198 LYS A CA 1
ATOM 1627 C C . LYS A 1 198 ? -24.056 -20.406 36.727 1.00 62.47 198 LYS A C 1
ATOM 1629 O O . LYS A 1 198 ? -24.697 -21.146 37.446 1.00 62.47 198 LYS A O 1
ATOM 1634 N N . LYS A 1 199 ? -23.687 -19.179 37.121 1.00 57.75 199 LYS A N 1
ATOM 1635 C CA . LYS A 1 199 ? -24.033 -18.622 38.447 1.00 57.75 199 LYS A CA 1
ATOM 1636 C C . LYS A 1 199 ? -25.535 -18.388 38.655 1.00 57.75 199 LYS A C 1
ATOM 1638 O O . LYS A 1 199 ? -26.014 -18.596 39.757 1.00 57.75 199 LYS A O 1
ATOM 1643 N N . ASN A 1 200 ? -26.272 -17.994 37.617 1.00 59.97 200 ASN A N 1
ATOM 1644 C CA . ASN A 1 200 ? -27.713 -17.726 37.723 1.00 59.97 200 ASN A CA 1
ATOM 1645 C C . ASN A 1 200 ? -28.601 -18.981 37.608 1.00 59.97 200 ASN A C 1
ATOM 1647 O O . ASN A 1 200 ? -29.805 -18.865 37.784 1.00 59.97 200 ASN A O 1
ATOM 1651 N N . GLY A 1 201 ? -28.041 -20.147 37.270 1.00 55.34 201 GLY A N 1
ATOM 1652 C CA . GLY A 1 201 ? -28.769 -21.423 37.213 1.00 55.34 201 GLY A CA 1
ATOM 1653 C C . GLY A 1 201 ? -28.675 -22.263 38.493 1.00 55.34 201 GLY A C 1
ATOM 1654 O O . GLY A 1 201 ? -29.111 -23.406 38.480 1.00 55.34 201 GLY A O 1
ATOM 1655 N N . PHE A 1 202 ? -28.064 -21.726 39.554 1.00 55.00 202 PHE A N 1
ATOM 1656 C CA . PHE A 1 202 ? -27.909 -22.368 40.868 1.00 55.00 202 PHE A CA 1
ATOM 1657 C C . PHE A 1 202 ? -28.632 -21.607 41.999 1.00 55.00 202 PHE A C 1
ATOM 1659 O O . PHE A 1 202 ? -28.407 -21.926 43.163 1.00 55.00 202 PHE A O 1
ATOM 1666 N N . ASN A 1 203 ? -29.483 -20.629 41.662 1.00 41.59 203 ASN A N 1
ATOM 1667 C CA . ASN A 1 203 ? -30.363 -19.935 42.607 1.00 41.59 203 ASN A CA 1
ATOM 1668 C C . ASN A 1 203 ? -31.819 -20.278 42.315 1.00 41.59 203 ASN A C 1
ATOM 1670 O O . ASN A 1 203 ? -32.184 -20.206 41.118 1.00 41.59 203 ASN A O 1
#

Foldseek 3Di:
DLLLVLLVVLLVVLLVVLVCLDPPNCPDPPDDNQLSLLSVLLSLVSNLVSLLCVVVCLPDPDDNVVSNVVSVVSSVVSCCCVPPVVVRDGQADPPPGGDPVVLVSLVVSLVSLVSSLVSVVVCCVSDDVLLNVLQNQLSVLQNQLSVLVNPDDDPPDPSNVSSVVSNVSSVVSVVVSCCCVVPVVVVVVVVVVVVVVVVVVVD

Radius of gyration: 20.14 Å; chains: 1; bounding box: 51×34×66 Å